Protein AF-A0AAV6D496-F1 (afdb_monomer_lite)

Secondary structure (DSSP, 8-state):
--HHHHHHHHHHHHHHHHHHHHHHHHHHHHHHHHHHHHHHHHHHHHHHHHHHHHHHHHHHHHHHHHHHHHHHHHHHHHHHHHHHHHHHHHHHHHHHHHHHHHHHHHHHTT-GGGHHHHHHHHHHHHHHHHHHHHHH--HHHHHHHHHHHHHHHHHHTTSS---HHHHHHHHHHHHHHHHHHHTS--SPP---S--

Sequence (195 aa):
MTLEEIIKIATAILLSLGGGCAIIFPFSSWLGKVWADRIMANERANFEREITALKASLEKANAESVEKLKTDLEIFRDTQLKAHTDKIEIYRMAIDIIVKFLVNMDRTHQHEGAKKDIYLAFLEGRLRAYGYLSMLAPQNVMSAYDDLTDHIELVANGQKPDDWPTIRKKAIQMINLIRIDIGIDPSPIEYRGEL

Foldseek 3Di:
DDPVVVCVVVVVVCCVVVVVCVVCVVVVVVVVVVVVVVVVVVVVVVVVVVVVVVVVVVVVVVVVVVVVVVVVVVVVVVVVVVLLVLLVVLVVLLVVLVVLLVVLLVVLVVDVVCLPVSVVSLVVSLVVSLVSCVVRPDPQLVVLSCVLSVVSVCCSVVVDPPDPVVSVVSVQSSVLSSCVSSPPDNPGDDDPDDD

Radius of gyration: 48.05 Å; chains: 1; bounding box: 89×31×141 Å

Structure (mmCIF, N/CA/C/O backbone):
data_AF-A0AAV6D496-F1
#
_entry.id   AF-A0AAV6D496-F1
#
loop_
_atom_site.group_PDB
_atom_site.id
_atom_site.type_symbol
_atom_site.label_atom_id
_atom_site.label_alt_id
_atom_site.label_comp_id
_atom_site.label_asym_id
_atom_site.label_entity_id
_atom_site.label_seq_id
_atom_site.pdbx_PDB_ins_code
_atom_site.Cartn_x
_atom_site.Cartn_y
_atom_site.Cartn_z
_atom_site.occupancy
_atom_site.B_iso_or_equiv
_atom_site.auth_seq_id
_atom_site.auth_comp_id
_atom_site.auth_asym_id
_atom_site.auth_atom_id
_atom_site.pdbx_PDB_model_num
ATOM 1 N N . MET A 1 1 ? 56.563 -3.313 -102.903 1.00 53.44 1 MET A N 1
ATOM 2 C CA . MET A 1 1 ? 56.643 -3.831 -101.525 1.00 53.44 1 MET A CA 1
ATOM 3 C C . MET A 1 1 ? 57.048 -5.282 -101.596 1.00 53.44 1 MET A C 1
ATOM 5 O O . MET A 1 1 ? 56.353 -6.061 -102.242 1.00 53.44 1 MET A O 1
ATOM 9 N N . THR A 1 2 ? 58.190 -5.625 -101.012 1.00 79.88 2 THR A N 1
ATOM 10 C CA . THR A 1 2 ? 58.606 -7.025 -100.873 1.00 79.88 2 THR A CA 1
ATOM 11 C C . THR A 1 2 ? 57.900 -7.640 -99.658 1.00 79.88 2 THR A C 1
ATOM 13 O O . THR A 1 2 ? 57.548 -6.939 -98.709 1.00 79.88 2 THR A O 1
ATOM 16 N N . LEU A 1 3 ? 57.659 -8.954 -99.674 1.00 81.62 3 LEU A N 1
ATOM 17 C CA . LEU A 1 3 ? 57.018 -9.675 -98.561 1.00 81.62 3 LEU A CA 1
ATOM 18 C C . LEU A 1 3 ? 57.752 -9.435 -97.221 1.00 81.62 3 LEU A C 1
ATOM 20 O O . LEU A 1 3 ? 57.137 -9.373 -96.160 1.00 81.62 3 LEU A O 1
ATOM 24 N N . GLU A 1 4 ? 59.069 -9.244 -97.288 1.00 82.75 4 GLU A N 1
ATOM 25 C CA . GLU A 1 4 ? 59.937 -8.994 -96.139 1.00 82.75 4 GLU A CA 1
ATOM 26 C C . GLU A 1 4 ? 59.678 -7.631 -95.469 1.00 82.75 4 GLU A C 1
ATOM 28 O O . GLU A 1 4 ? 59.686 -7.530 -94.241 1.00 82.75 4 GLU A O 1
ATOM 33 N N . GLU A 1 5 ? 59.387 -6.587 -96.251 1.00 77.94 5 GLU A N 1
ATOM 34 C CA . GLU A 1 5 ? 59.045 -5.253 -95.733 1.00 77.94 5 GLU A CA 1
ATOM 35 C C . GLU A 1 5 ? 57.707 -5.270 -94.984 1.00 77.94 5 GLU A C 1
ATOM 37 O O . GLU A 1 5 ? 57.584 -4.674 -93.913 1.00 77.94 5 GLU A O 1
ATOM 42 N N . ILE A 1 6 ? 56.723 -6.009 -95.508 1.00 83.69 6 ILE A N 1
ATOM 43 C CA . ILE A 1 6 ? 55.402 -6.167 -94.884 1.00 83.69 6 ILE A CA 1
ATOM 44 C C . ILE A 1 6 ? 55.538 -6.878 -93.534 1.00 83.69 6 ILE A C 1
ATOM 46 O O . ILE A 1 6 ? 54.972 -6.425 -92.539 1.00 83.69 6 ILE A O 1
ATOM 50 N N . ILE A 1 7 ? 56.334 -7.952 -93.475 1.00 84.69 7 ILE A N 1
ATOM 51 C CA . ILE A 1 7 ? 56.583 -8.697 -92.235 1.00 84.69 7 ILE A CA 1
ATOM 52 C C . ILE A 1 7 ? 57.318 -7.822 -91.212 1.00 84.69 7 ILE A C 1
ATOM 54 O O . ILE A 1 7 ? 56.933 -7.820 -90.043 1.00 84.69 7 ILE A O 1
ATOM 58 N N . LYS A 1 8 ? 58.321 -7.030 -91.620 1.00 84.25 8 LYS A N 1
ATOM 59 C CA . LYS A 1 8 ? 59.035 -6.109 -90.715 1.00 84.25 8 LYS A CA 1
ATOM 60 C C . LYS A 1 8 ? 58.116 -5.043 -90.123 1.00 84.25 8 LYS A C 1
ATOM 62 O O . LYS A 1 8 ? 58.148 -4.827 -88.913 1.00 84.25 8 LYS A O 1
ATOM 67 N N . ILE A 1 9 ? 57.275 -4.414 -90.944 1.00 81.88 9 ILE A N 1
ATOM 68 C CA . ILE A 1 9 ? 56.337 -3.380 -90.486 1.00 81.88 9 ILE A CA 1
ATOM 69 C C . ILE A 1 9 ? 55.273 -3.988 -89.563 1.00 81.88 9 ILE A C 1
ATOM 71 O O . ILE A 1 9 ? 55.040 -3.462 -88.477 1.00 81.88 9 ILE A O 1
ATOM 75 N N . ALA A 1 10 ? 54.681 -5.127 -89.933 1.00 82.25 10 ALA A N 1
ATOM 76 C CA . ALA A 1 10 ? 53.700 -5.819 -89.097 1.00 82.25 10 ALA A CA 1
ATOM 77 C C . ALA A 1 10 ? 54.298 -6.262 -87.751 1.00 82.25 10 ALA A C 1
ATOM 79 O O . ALA A 1 10 ? 53.678 -6.077 -86.707 1.00 82.25 10 ALA A O 1
ATOM 80 N N . THR A 1 11 ? 55.529 -6.781 -87.760 1.00 82.12 11 THR A N 1
ATOM 81 C CA . THR A 1 11 ? 56.248 -7.198 -86.548 1.00 82.12 11 THR A CA 1
ATOM 82 C C . THR A 1 11 ? 56.572 -6.004 -85.654 1.00 82.12 11 THR A C 1
ATOM 84 O O . THR A 1 11 ? 56.368 -6.088 -84.448 1.00 82.12 11 THR A O 1
ATOM 87 N N . ALA A 1 12 ? 57.003 -4.873 -86.220 1.00 81.38 12 ALA A N 1
ATOM 88 C CA . ALA A 1 12 ? 57.264 -3.645 -85.469 1.00 81.38 12 ALA A CA 1
ATOM 89 C C . ALA A 1 12 ? 55.986 -3.051 -84.849 1.00 81.38 12 ALA A C 1
ATOM 91 O O . ALA A 1 12 ? 56.007 -2.634 -83.691 1.00 81.38 12 ALA A O 1
ATOM 92 N N . ILE A 1 13 ? 54.863 -3.068 -85.580 1.00 82.25 13 ILE A N 1
ATOM 93 C CA . ILE A 1 13 ? 53.554 -2.640 -85.066 1.00 82.25 13 ILE A CA 1
ATOM 94 C C . ILE A 1 13 ? 53.101 -3.5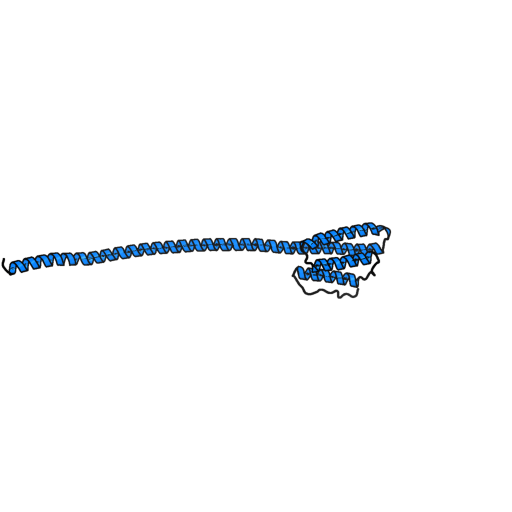68 -83.933 1.00 82.25 13 ILE A C 1
ATOM 96 O O . ILE A 1 13 ? 52.721 -3.081 -82.873 1.00 82.25 13 ILE A O 1
ATOM 100 N N . LEU A 1 14 ? 53.191 -4.890 -84.106 1.00 81.62 14 LEU A N 1
ATOM 101 C CA . LEU A 1 14 ? 52.805 -5.866 -83.080 1.00 81.62 14 LEU A CA 1
ATOM 102 C C . LEU A 1 14 ? 53.708 -5.821 -81.840 1.00 81.62 14 LEU A C 1
ATOM 104 O O . LEU A 1 14 ? 53.201 -5.949 -80.731 1.00 81.62 14 LEU A O 1
ATOM 108 N N . LEU A 1 15 ? 55.017 -5.598 -81.991 1.00 82.31 15 LEU A N 1
ATOM 109 C CA . LEU A 1 15 ? 55.941 -5.408 -80.865 1.00 82.31 15 LEU A CA 1
ATOM 110 C C . LEU A 1 15 ? 55.700 -4.086 -80.138 1.00 82.31 15 LEU A C 1
ATOM 112 O O . LEU A 1 15 ? 55.758 -4.054 -78.913 1.00 82.31 15 LEU A O 1
ATOM 116 N N . SER A 1 16 ? 55.407 -3.007 -80.863 1.00 80.19 16 SER A N 1
ATOM 117 C CA . SER A 1 16 ? 55.089 -1.708 -80.265 1.00 80.19 16 SER A CA 1
ATOM 118 C C . SER A 1 16 ? 53.755 -1.749 -79.512 1.00 80.19 16 SER A C 1
ATOM 120 O O . SER A 1 16 ? 53.677 -1.306 -78.365 1.00 80.19 16 SER A O 1
ATOM 122 N N . LEU A 1 17 ? 52.725 -2.357 -80.110 1.00 80.25 17 LEU A N 1
ATOM 123 C CA . LEU A 1 17 ? 51.399 -2.490 -79.505 1.00 80.25 17 LEU A CA 1
ATOM 124 C C . LEU A 1 17 ? 51.404 -3.516 -78.359 1.00 80.25 17 LEU A C 1
ATOM 126 O O . LEU A 1 17 ? 50.916 -3.237 -77.267 1.00 80.25 17 LEU A O 1
ATOM 130 N N . GLY A 1 18 ? 52.020 -4.680 -78.578 1.00 78.19 18 GLY A N 1
ATOM 131 C CA . GLY A 1 18 ? 52.168 -5.741 -77.582 1.00 78.19 18 GLY A CA 1
ATOM 132 C C . GLY A 1 18 ? 53.070 -5.339 -76.415 1.00 78.19 18 GLY A C 1
ATOM 133 O O . GLY A 1 18 ? 52.747 -5.636 -75.267 1.00 78.19 18 GLY A O 1
ATOM 134 N N . GLY A 1 19 ? 54.146 -4.593 -76.679 1.00 78.88 19 GLY A N 1
ATOM 135 C CA . GLY A 1 19 ? 55.016 -4.016 -75.653 1.00 78.88 19 GLY A CA 1
ATOM 136 C C . GLY A 1 19 ? 54.304 -2.960 -74.804 1.00 78.88 19 GLY A C 1
ATOM 137 O O . GLY A 1 19 ? 54.451 -2.956 -73.584 1.00 78.88 19 GLY A O 1
ATOM 138 N N . GLY A 1 20 ? 53.460 -2.121 -75.416 1.00 78.31 20 GLY A N 1
ATOM 139 C CA . GLY A 1 20 ? 52.597 -1.182 -74.692 1.00 78.31 20 GLY A CA 1
ATOM 140 C C . GLY A 1 20 ? 51.580 -1.890 -73.790 1.00 78.31 20 GLY A C 1
ATOM 141 O O . GLY A 1 20 ? 51.463 -1.563 -72.608 1.00 78.31 20 GLY A O 1
ATOM 142 N N . CYS A 1 21 ? 50.896 -2.919 -74.303 1.00 79.69 21 CYS A N 1
ATOM 143 C CA . CYS A 1 21 ? 49.968 -3.736 -73.514 1.00 79.69 21 CYS A CA 1
ATOM 144 C C . CYS A 1 21 ? 50.661 -4.463 -72.350 1.00 79.69 21 CYS A C 1
ATOM 146 O O . CYS A 1 21 ? 50.094 -4.536 -71.259 1.00 79.69 21 CYS A O 1
ATOM 148 N N . ALA A 1 22 ? 51.893 -4.943 -72.549 1.00 83.00 22 ALA A N 1
ATOM 149 C CA . ALA A 1 22 ? 52.678 -5.614 -71.514 1.00 83.00 22 ALA A CA 1
ATOM 150 C C . ALA A 1 22 ? 53.036 -4.702 -70.328 1.00 83.00 22 ALA A C 1
ATOM 152 O O . ALA A 1 22 ? 53.230 -5.203 -69.225 1.00 83.00 22 ALA A O 1
ATOM 153 N N . ILE A 1 23 ? 53.089 -3.379 -70.525 1.00 82.81 23 ILE A N 1
ATOM 154 C CA . ILE A 1 23 ? 53.327 -2.398 -69.452 1.00 82.81 23 ILE A CA 1
ATOM 155 C C . ILE A 1 23 ? 52.005 -1.945 -68.821 1.00 82.81 23 ILE A C 1
ATOM 157 O O . ILE A 1 23 ? 51.888 -1.863 -67.597 1.00 82.81 23 ILE A O 1
ATOM 161 N N . ILE A 1 24 ? 50.988 -1.672 -69.641 1.00 84.94 24 ILE A N 1
ATOM 162 C CA . ILE A 1 24 ? 49.694 -1.161 -69.168 1.00 84.94 24 ILE A CA 1
ATOM 163 C C . ILE A 1 24 ? 48.971 -2.195 -68.302 1.00 84.94 24 ILE A C 1
ATOM 165 O O . ILE A 1 24 ? 48.383 -1.833 -67.287 1.00 84.94 24 ILE A O 1
ATOM 169 N N . PHE A 1 25 ? 49.027 -3.477 -68.665 1.00 85.12 25 PHE A N 1
ATOM 170 C CA . PHE A 1 25 ? 48.316 -4.534 -67.949 1.00 85.12 25 PHE A CA 1
ATOM 171 C C . PHE A 1 25 ? 48.765 -4.705 -66.480 1.00 85.12 25 PHE A C 1
ATOM 173 O O . PHE A 1 25 ? 47.914 -4.609 -65.590 1.00 85.12 25 PHE A O 1
ATOM 180 N N . PRO A 1 26 ? 50.066 -4.882 -66.161 1.00 87.00 26 PRO A N 1
ATOM 181 C CA . PRO A 1 26 ? 50.514 -4.973 -64.772 1.00 87.00 26 PRO A CA 1
ATOM 182 C C . PRO A 1 26 ? 50.323 -3.656 -64.015 1.00 87.00 26 PRO A C 1
ATOM 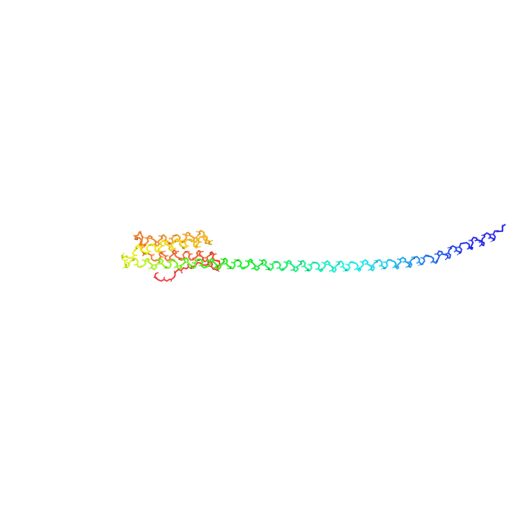184 O O . PRO A 1 26 ? 49.981 -3.682 -62.834 1.00 87.00 26 PRO A O 1
ATOM 187 N N . PHE A 1 27 ? 50.478 -2.506 -64.680 1.00 88.69 27 PHE A N 1
ATOM 188 C CA . PHE A 1 27 ? 50.257 -1.208 -64.045 1.00 88.69 27 PHE A CA 1
ATOM 189 C C . PHE A 1 27 ? 48.780 -0.984 -63.687 1.00 88.69 27 PHE A C 1
ATOM 191 O O . PHE A 1 27 ? 48.472 -0.536 -62.586 1.00 88.69 27 PHE A O 1
ATOM 198 N N . SER A 1 28 ? 47.855 -1.366 -64.571 1.00 87.56 28 SER A N 1
ATOM 199 C CA . SER A 1 28 ? 46.411 -1.324 -64.322 1.00 87.56 28 SER A CA 1
ATOM 200 C C . SER A 1 28 ? 46.006 -2.274 -63.192 1.00 87.56 28 SER A C 1
ATOM 202 O O . SER A 1 28 ? 45.264 -1.875 -62.294 1.00 87.56 28 SER A O 1
ATOM 204 N N . SER A 1 29 ? 46.558 -3.493 -63.170 1.00 87.25 29 SER A N 1
ATOM 205 C CA . SER A 1 29 ? 46.334 -4.446 -62.077 1.00 87.25 29 SER A CA 1
ATOM 206 C C . SER A 1 29 ? 46.868 -3.930 -60.738 1.00 87.25 29 SER A C 1
ATOM 208 O O . SER A 1 29 ? 46.211 -4.108 -59.711 1.00 87.25 29 SER A O 1
ATOM 210 N N . TRP A 1 30 ? 48.037 -3.283 -60.733 1.00 91.94 30 TRP A N 1
ATOM 211 C CA . TRP A 1 30 ? 48.612 -2.680 -59.532 1.00 91.94 30 TRP A CA 1
ATOM 212 C C . TRP A 1 30 ? 47.755 -1.521 -59.020 1.00 91.94 30 TRP A C 1
ATOM 214 O O . TRP A 1 30 ? 47.422 -1.485 -57.836 1.00 91.94 30 TRP A O 1
ATOM 224 N N . LEU A 1 31 ? 47.330 -0.622 -59.913 1.00 90.94 31 LEU A N 1
ATOM 225 C CA . LEU A 1 31 ? 46.461 0.494 -59.553 1.00 90.94 31 LEU A CA 1
ATOM 226 C C . LEU A 1 31 ? 45.138 -0.026 -58.972 1.00 90.94 31 LEU A C 1
ATOM 228 O O . LEU A 1 31 ? 44.731 0.408 -57.898 1.00 90.94 31 LEU A O 1
ATOM 232 N N . GLY A 1 32 ? 44.508 -1.005 -59.629 1.00 91.25 32 GLY A N 1
ATOM 233 C CA . GLY A 1 32 ? 43.269 -1.627 -59.160 1.00 91.25 32 GLY A CA 1
ATOM 234 C C . GLY A 1 32 ? 43.400 -2.217 -57.756 1.00 91.25 32 GLY A C 1
ATOM 235 O O . GLY A 1 32 ? 42.528 -1.993 -56.920 1.00 91.25 32 GLY A O 1
ATOM 236 N N . LYS A 1 33 ? 44.522 -2.885 -57.461 1.00 92.75 33 LYS A N 1
ATOM 237 C CA . LYS A 1 33 ? 44.812 -3.405 -56.120 1.00 92.75 33 LYS A CA 1
ATOM 238 C C . LYS A 1 33 ? 44.924 -2.287 -55.078 1.00 92.75 33 LYS A C 1
ATOM 240 O O . LYS A 1 33 ? 44.286 -2.369 -54.038 1.00 92.75 33 LYS A O 1
ATOM 245 N N . VAL A 1 34 ? 45.669 -1.219 -55.373 1.00 94.69 34 VAL A N 1
ATOM 246 C CA . VAL A 1 34 ? 45.836 -0.078 -54.451 1.00 94.69 34 VAL A CA 1
ATOM 247 C C . VAL A 1 34 ? 44.502 0.620 -54.168 1.00 94.69 34 VAL A C 1
ATOM 249 O O . VAL A 1 34 ? 44.222 0.984 -53.026 1.00 94.69 34 VAL A O 1
ATOM 252 N N . TRP A 1 35 ? 43.660 0.797 -55.189 1.00 92.69 35 TRP A N 1
ATOM 253 C CA . TRP A 1 35 ? 42.329 1.380 -55.015 1.00 92.69 35 TRP A CA 1
ATOM 254 C C . TRP A 1 35 ? 41.396 0.457 -54.228 1.00 92.69 35 TRP A C 1
ATOM 256 O O . TRP A 1 35 ? 40.695 0.943 -53.344 1.00 92.69 35 TRP A O 1
ATOM 266 N N . ALA A 1 36 ? 41.427 -0.854 -54.486 1.00 93.00 36 ALA A N 1
ATOM 267 C CA . ALA A 1 36 ? 40.657 -1.834 -53.725 1.00 93.00 36 ALA A CA 1
ATOM 268 C C . ALA A 1 36 ? 41.062 -1.844 -52.242 1.00 93.00 36 ALA A C 1
ATOM 270 O O . ALA A 1 36 ? 40.199 -1.717 -51.375 1.00 93.00 36 ALA A O 1
ATOM 271 N N . ASP A 1 37 ? 42.365 -1.889 -51.951 1.00 93.12 37 ASP A N 1
ATOM 272 C CA . ASP A 1 37 ? 42.892 -1.857 -50.583 1.00 93.12 37 ASP A CA 1
ATOM 273 C C . ASP A 1 37 ? 42.501 -0.552 -49.868 1.00 93.12 37 ASP A C 1
ATOM 275 O O . ASP A 1 37 ? 42.097 -0.565 -48.703 1.00 93.12 37 ASP A O 1
ATOM 279 N N . ARG A 1 38 ? 42.553 0.587 -50.574 1.00 94.06 38 ARG A N 1
ATOM 280 C CA . ARG A 1 38 ? 42.155 1.891 -50.026 1.00 94.06 38 ARG A CA 1
ATOM 281 C C . ARG A 1 38 ? 40.661 1.968 -49.722 1.00 94.06 38 ARG A C 1
ATOM 283 O O . ARG A 1 38 ? 40.292 2.478 -48.664 1.00 94.06 38 ARG A O 1
ATOM 290 N N . ILE A 1 39 ? 39.811 1.501 -50.636 1.00 94.19 39 ILE A N 1
ATOM 291 C CA . ILE A 1 39 ? 38.354 1.477 -50.440 1.00 94.19 39 ILE A CA 1
ATOM 292 C C . ILE A 1 39 ? 38.019 0.580 -49.249 1.00 94.19 39 ILE A C 1
ATOM 294 O O . ILE A 1 39 ? 37.333 1.019 -48.330 1.00 94.19 39 ILE A O 1
ATOM 298 N N . MET A 1 40 ? 38.595 -0.620 -49.203 1.00 94.38 40 MET A N 1
ATOM 299 C CA . MET A 1 40 ? 38.372 -1.582 -48.128 1.00 94.38 40 MET A CA 1
ATOM 300 C C . MET A 1 40 ? 38.851 -1.063 -46.764 1.00 94.38 40 MET A C 1
ATOM 302 O O . MET A 1 40 ? 38.171 -1.259 -45.757 1.00 94.38 40 MET A O 1
ATOM 306 N N . ALA A 1 41 ? 39.991 -0.368 -46.706 1.00 93.81 41 ALA A N 1
ATOM 307 C CA . ALA A 1 41 ? 40.461 0.273 -45.478 1.00 93.81 41 ALA A CA 1
ATOM 308 C C . ALA A 1 41 ? 39.505 1.383 -45.005 1.00 93.81 41 ALA A C 1
ATOM 310 O O . ALA A 1 41 ? 39.222 1.488 -43.811 1.00 93.81 41 ALA A O 1
ATOM 311 N N . ASN A 1 42 ? 38.979 2.186 -45.933 1.00 95.06 42 ASN A N 1
ATOM 312 C CA . ASN A 1 42 ? 38.029 3.248 -45.617 1.00 95.06 42 ASN A CA 1
ATOM 313 C C . ASN A 1 42 ? 36.678 2.691 -45.135 1.00 95.06 42 ASN A C 1
ATOM 315 O O . ASN A 1 42 ? 36.129 3.183 -44.154 1.00 95.06 42 ASN A O 1
ATOM 319 N N . GLU A 1 43 ? 36.166 1.641 -45.780 1.00 94.12 43 GLU A N 1
ATOM 320 C CA . GLU A 1 43 ? 34.945 0.949 -45.352 1.00 94.12 43 GLU A CA 1
ATOM 321 C C . GLU A 1 43 ? 35.104 0.324 -43.966 1.00 94.12 43 GLU A C 1
ATOM 323 O O . GLU A 1 43 ? 34.250 0.526 -43.107 1.00 94.12 43 GLU A O 1
ATOM 328 N N . ARG A 1 44 ? 36.227 -0.357 -43.699 1.00 94.25 44 ARG A N 1
ATOM 329 C CA . ARG A 1 44 ? 36.530 -0.896 -42.362 1.00 94.25 44 ARG A CA 1
ATOM 330 C C . ARG A 1 44 ? 36.554 0.197 -41.298 1.00 94.25 44 ARG A C 1
ATOM 332 O O . ARG A 1 44 ? 35.914 0.037 -40.264 1.00 94.25 44 ARG A O 1
ATOM 339 N N . ALA A 1 45 ? 37.226 1.316 -41.567 1.00 94.62 45 ALA A N 1
ATOM 340 C CA . ALA A 1 45 ? 37.264 2.446 -40.641 1.00 94.62 45 ALA A CA 1
ATOM 341 C C . ALA A 1 45 ? 35.868 3.046 -40.392 1.00 94.62 45 ALA A C 1
ATOM 343 O O . ALA A 1 45 ? 35.565 3.463 -39.275 1.00 94.62 45 ALA A O 1
ATOM 344 N N . ASN A 1 46 ? 35.003 3.081 -41.409 1.00 95.38 46 ASN A N 1
ATOM 345 C CA . ASN A 1 46 ? 33.621 3.529 -41.250 1.00 95.38 46 ASN A CA 1
ATOM 346 C C . ASN A 1 46 ? 32.799 2.543 -40.412 1.00 95.38 46 ASN A C 1
ATOM 348 O O . ASN A 1 46 ? 32.162 2.970 -39.452 1.00 95.38 46 ASN A O 1
ATOM 352 N N . PHE A 1 47 ? 32.885 1.239 -40.686 1.00 95.12 47 PHE A N 1
ATOM 353 C CA . PHE A 1 47 ? 32.200 0.223 -39.884 1.00 95.12 47 PHE A CA 1
ATOM 354 C C . PHE A 1 47 ? 32.665 0.218 -38.425 1.00 95.12 47 PHE A C 1
ATOM 356 O O . PHE A 1 47 ? 31.843 0.108 -37.521 1.00 95.12 47 PHE A O 1
ATOM 363 N N . GLU A 1 48 ? 33.961 0.388 -38.158 1.00 95.62 48 GLU A N 1
ATOM 364 C CA . GLU A 1 48 ? 34.476 0.497 -36.787 1.00 95.62 48 GLU A CA 1
ATOM 365 C C . GLU A 1 48 ? 33.905 1.717 -36.051 1.00 95.62 48 GLU A C 1
ATOM 367 O O . GLU A 1 48 ? 33.523 1.615 -34.879 1.00 95.62 48 GLU A O 1
ATOM 372 N N . ARG A 1 49 ? 33.786 2.862 -36.736 1.00 95.44 49 ARG A N 1
ATOM 373 C CA . ARG A 1 49 ? 33.145 4.062 -36.175 1.00 95.44 49 ARG A CA 1
ATOM 374 C C . ARG A 1 49 ? 31.668 3.833 -35.899 1.00 95.44 49 ARG A C 1
ATOM 376 O O . ARG A 1 49 ? 31.209 4.185 -34.817 1.00 95.44 49 ARG A O 1
ATOM 383 N N . GLU A 1 50 ? 30.941 3.235 -36.836 1.00 96.00 50 GLU A N 1
ATOM 384 C CA . GLU A 1 50 ? 29.518 2.929 -36.676 1.00 96.00 50 GLU A CA 1
ATOM 385 C C . GLU A 1 50 ? 29.280 1.953 -35.525 1.00 96.00 50 GLU A C 1
ATOM 387 O O . GLU A 1 50 ? 28.424 2.207 -34.683 1.00 96.00 50 GLU A O 1
ATOM 392 N N . ILE A 1 51 ? 30.081 0.889 -35.414 1.00 96.56 51 ILE A N 1
ATOM 393 C CA . ILE A 1 51 ? 30.008 -0.059 -34.295 1.00 96.56 51 ILE A CA 1
ATOM 394 C C . ILE A 1 51 ? 30.277 0.654 -32.971 1.00 96.56 51 ILE A C 1
ATOM 396 O O . ILE A 1 51 ? 29.571 0.417 -31.993 1.00 96.56 51 ILE A O 1
ATOM 400 N N . THR A 1 52 ? 31.282 1.527 -32.921 1.00 96.44 52 THR A N 1
ATOM 401 C CA . THR A 1 52 ? 31.619 2.274 -31.701 1.00 96.44 52 THR A CA 1
ATOM 402 C C . THR A 1 52 ? 30.499 3.239 -31.318 1.00 96.44 52 THR A C 1
ATOM 404 O O . THR A 1 52 ? 30.104 3.288 -30.155 1.00 96.44 52 THR A O 1
ATOM 407 N N . ALA A 1 53 ? 29.935 3.957 -32.292 1.00 96.56 53 ALA A N 1
ATOM 408 C CA . ALA A 1 53 ? 28.806 4.855 -32.080 1.00 96.56 53 ALA A CA 1
ATOM 409 C C . ALA A 1 53 ? 27.553 4.093 -31.626 1.00 96.56 53 ALA A C 1
ATOM 411 O O . ALA A 1 53 ? 26.886 4.514 -30.680 1.00 96.56 53 ALA A O 1
ATOM 412 N N . LEU A 1 54 ? 27.264 2.945 -32.245 1.00 96.62 54 LEU A N 1
ATOM 413 C CA . LEU A 1 54 ? 26.128 2.106 -31.886 1.00 96.62 54 LEU A CA 1
ATOM 414 C C . LEU A 1 54 ? 26.292 1.540 -30.474 1.00 96.62 54 LEU A C 1
ATOM 416 O O . LEU A 1 54 ? 25.364 1.645 -29.677 1.00 96.62 54 LEU A O 1
ATOM 420 N N . LYS A 1 55 ? 27.478 1.025 -30.126 1.00 96.81 55 LYS A N 1
ATOM 421 C CA . LYS A 1 55 ? 27.792 0.563 -28.766 1.00 96.81 55 LYS A CA 1
ATOM 422 C C . LYS A 1 55 ? 27.621 1.676 -27.739 1.00 96.81 55 LYS A C 1
ATOM 424 O O . LYS A 1 55 ? 26.911 1.471 -26.766 1.00 96.81 55 LYS A O 1
ATOM 429 N N . ALA A 1 56 ? 28.179 2.859 -27.991 1.00 96.94 56 ALA A N 1
ATOM 430 C CA . ALA A 1 56 ? 28.027 4.003 -27.094 1.00 96.94 56 ALA A CA 1
ATOM 431 C C . ALA A 1 56 ? 26.555 4.424 -26.940 1.00 96.94 56 ALA A C 1
ATOM 433 O O . ALA A 1 56 ? 26.104 4.724 -25.835 1.00 96.94 56 ALA A O 1
ATOM 434 N N . SER A 1 57 ? 25.780 4.410 -28.030 1.00 96.75 57 SER A N 1
ATOM 435 C CA . SER A 1 57 ? 24.346 4.719 -27.986 1.00 96.75 57 SER A CA 1
ATOM 436 C C . SER A 1 57 ? 23.552 3.677 -27.195 1.00 96.75 57 SER A C 1
ATOM 438 O O . SER A 1 57 ? 22.678 4.042 -26.410 1.00 96.75 57 SER A O 1
ATOM 440 N N . LEU A 1 58 ? 23.896 2.394 -27.349 1.00 97.19 58 LEU A N 1
ATOM 441 C CA . LEU A 1 58 ? 23.268 1.283 -26.647 1.00 97.19 58 LEU A CA 1
ATOM 442 C C . LEU A 1 58 ? 23.606 1.325 -25.156 1.00 97.19 58 LEU A C 1
ATOM 444 O O . LEU A 1 58 ? 22.714 1.188 -24.329 1.00 97.19 58 LEU A O 1
ATOM 448 N N . GLU A 1 59 ? 24.873 1.552 -24.807 1.00 96.88 59 GLU A N 1
ATOM 449 C CA . GLU A 1 59 ? 25.324 1.698 -23.421 1.00 96.88 59 GLU A CA 1
ATOM 450 C C . GLU A 1 59 ? 24.638 2.878 -22.737 1.00 96.88 59 GLU A C 1
ATOM 452 O O . GLU A 1 59 ? 24.155 2.733 -21.615 1.00 96.88 59 GLU A O 1
ATOM 457 N N . LYS A 1 60 ? 24.516 4.015 -23.432 1.00 97.00 60 LYS A N 1
ATOM 458 C CA . LYS A 1 60 ? 23.782 5.179 -22.936 1.00 97.00 60 LYS A CA 1
ATOM 459 C C . LYS A 1 60 ? 22.301 4.864 -22.713 1.00 97.00 60 LYS A C 1
ATOM 461 O O . LYS A 1 60 ? 21.795 5.102 -21.622 1.00 97.00 60 LYS A O 1
ATOM 466 N N . ALA A 1 61 ? 21.618 4.296 -23.707 1.00 96.25 61 ALA A N 1
ATOM 467 C CA . ALA A 1 61 ? 20.204 3.937 -23.588 1.00 96.25 61 ALA A CA 1
ATOM 468 C C . ALA A 1 61 ? 19.968 2.899 -22.478 1.00 96.25 61 ALA A C 1
ATOM 470 O O . ALA A 1 61 ? 18.993 2.987 -21.732 1.00 96.25 61 ALA A O 1
ATOM 471 N N . ASN A 1 62 ? 20.883 1.940 -22.330 1.00 96.50 62 ASN A N 1
ATOM 472 C CA . ASN A 1 62 ? 20.839 0.951 -21.264 1.00 96.50 62 ASN A CA 1
ATOM 473 C C . ASN A 1 62 ? 21.014 1.612 -19.888 1.00 96.50 62 ASN A C 1
ATOM 475 O O . ASN A 1 62 ? 20.199 1.372 -19.001 1.00 96.50 62 ASN A O 1
ATOM 479 N N . ALA A 1 63 ? 22.015 2.483 -19.723 1.00 97.00 63 ALA A N 1
ATOM 480 C CA . ALA A 1 63 ? 22.240 3.234 -18.488 1.00 97.00 63 ALA A CA 1
ATOM 481 C C . ALA A 1 63 ? 21.017 4.080 -18.100 1.00 97.00 63 ALA A C 1
ATOM 483 O O . ALA A 1 63 ? 20.556 3.989 -16.964 1.00 97.00 63 ALA A O 1
ATOM 484 N N . GLU A 1 64 ? 20.433 4.810 -19.054 1.00 97.19 64 GLU A N 1
ATOM 485 C CA . GLU A 1 64 ? 19.205 5.587 -18.844 1.00 97.19 64 GLU A CA 1
ATOM 486 C C . GLU A 1 64 ? 18.020 4.693 -18.448 1.00 97.19 64 GLU A C 1
ATOM 488 O O . GLU A 1 64 ? 17.233 5.050 -17.572 1.00 97.19 64 GLU A O 1
ATOM 493 N N . SER A 1 65 ? 17.879 3.515 -19.068 1.00 96.00 65 SER A N 1
ATOM 494 C CA . SER A 1 65 ? 16.806 2.572 -18.726 1.00 96.00 65 SER A CA 1
ATOM 495 C C . SER A 1 65 ? 16.958 2.013 -17.310 1.00 96.00 65 SER A C 1
ATOM 497 O O . SER A 1 65 ? 15.979 1.929 -16.571 1.00 96.00 65 SER A O 1
ATOM 499 N N . VAL A 1 66 ? 18.188 1.682 -16.907 1.00 97.25 66 VAL A N 1
ATOM 500 C CA . VAL A 1 66 ? 18.496 1.158 -15.575 1.00 97.25 66 VAL A CA 1
ATOM 501 C C . VAL A 1 66 ? 18.269 2.227 -14.516 1.00 97.25 66 VAL A C 1
ATOM 503 O O . VAL A 1 66 ? 17.733 1.922 -13.454 1.00 97.25 66 VAL A O 1
ATOM 506 N N . GLU A 1 67 ? 18.660 3.470 -14.788 1.00 97.06 67 GLU A N 1
ATOM 507 C CA . GLU A 1 67 ? 18.420 4.593 -13.885 1.00 97.06 67 GLU A CA 1
ATOM 508 C C . GLU A 1 67 ? 16.921 4.831 -13.683 1.00 97.06 67 GLU A C 1
ATOM 510 O O . GLU A 1 67 ? 16.463 4.851 -12.543 1.00 97.06 67 GLU A O 1
ATOM 515 N N . LYS A 1 68 ? 16.138 4.882 -14.768 1.00 96.69 68 LYS A N 1
ATOM 516 C CA . LYS A 1 68 ? 14.675 5.013 -14.685 1.00 96.69 68 LYS A CA 1
ATOM 517 C C . LYS A 1 68 ? 14.038 3.892 -13.874 1.00 96.69 68 LYS A C 1
ATOM 519 O O . LYS A 1 68 ? 13.275 4.165 -12.956 1.00 96.69 68 LYS A O 1
ATOM 524 N N . LEU A 1 69 ? 14.398 2.639 -14.159 1.00 96.88 69 LEU A N 1
ATOM 525 C CA . LEU A 1 69 ? 13.872 1.487 -13.425 1.00 96.88 69 LEU A CA 1
ATOM 526 C C . LEU A 1 69 ? 14.221 1.538 -11.934 1.00 96.88 69 LEU A C 1
ATOM 528 O O . LEU A 1 69 ? 13.402 1.143 -11.107 1.00 96.88 69 LEU A O 1
ATOM 532 N N . LYS A 1 70 ? 15.416 2.021 -11.575 1.00 96.69 70 LYS A N 1
ATOM 533 C CA . LYS A 1 70 ? 15.794 2.220 -10.170 1.00 96.69 70 LYS A CA 1
ATOM 534 C C . LYS A 1 70 ? 14.928 3.283 -9.507 1.00 96.69 70 LYS A C 1
ATOM 536 O O . LYS A 1 70 ? 14.392 3.015 -8.439 1.00 96.69 70 LYS A O 1
ATOM 541 N N . THR A 1 71 ? 14.759 4.439 -10.143 1.00 97.12 71 THR A N 1
ATOM 542 C CA . THR A 1 71 ? 13.913 5.516 -9.615 1.00 97.12 71 THR A CA 1
ATOM 543 C C . THR A 1 71 ? 12.461 5.066 -9.460 1.00 97.12 71 THR A C 1
ATOM 545 O O . THR A 1 71 ? 11.861 5.292 -8.413 1.00 97.12 71 THR A O 1
ATOM 548 N N . ASP A 1 72 ? 11.909 4.363 -10.449 1.00 95.00 72 ASP A N 1
ATOM 549 C CA . ASP A 1 72 ? 10.545 3.832 -10.384 1.00 95.00 72 ASP A CA 1
ATOM 550 C C . ASP A 1 72 ? 10.391 2.807 -9.250 1.00 95.00 72 ASP A C 1
ATOM 552 O O . ASP A 1 72 ? 9.397 2.824 -8.519 1.00 95.00 72 ASP A O 1
ATOM 556 N N . LEU A 1 73 ? 11.390 1.937 -9.058 1.00 96.19 73 LEU A N 1
ATOM 557 C CA . LEU A 1 73 ? 11.413 0.967 -7.963 1.00 96.19 73 LEU A CA 1
ATOM 558 C C . LEU A 1 73 ? 11.494 1.661 -6.600 1.00 96.19 73 LEU A C 1
ATOM 560 O O . LEU A 1 73 ? 10.790 1.255 -5.678 1.00 96.19 73 LEU A O 1
ATOM 564 N N . GLU A 1 74 ? 12.319 2.699 -6.464 1.00 95.44 74 GLU A N 1
ATOM 565 C CA . GLU A 1 74 ? 12.427 3.499 -5.240 1.00 95.44 74 GLU A CA 1
ATOM 566 C C . GLU A 1 74 ? 11.099 4.179 -4.900 1.00 95.44 74 GLU A C 1
ATOM 568 O O . GLU A 1 74 ? 10.608 4.025 -3.782 1.00 95.44 74 GLU A O 1
ATOM 573 N N . ILE A 1 75 ? 10.464 4.835 -5.876 1.00 95.69 75 ILE A N 1
ATOM 574 C CA . ILE A 1 75 ? 9.145 5.457 -5.701 1.00 95.69 75 ILE A CA 1
ATOM 575 C C . ILE A 1 75 ? 8.119 4.407 -5.272 1.00 95.69 75 ILE A C 1
ATOM 577 O O . ILE A 1 75 ? 7.413 4.600 -4.281 1.00 95.69 75 ILE A O 1
ATOM 581 N N . PHE A 1 76 ? 8.051 3.277 -5.982 1.00 93.44 76 PHE A N 1
ATOM 582 C CA . PHE A 1 76 ? 7.109 2.207 -5.668 1.00 93.44 76 PHE A CA 1
ATOM 583 C C . PHE A 1 76 ? 7.332 1.651 -4.259 1.00 93.44 76 PHE A C 1
ATOM 585 O O . PHE A 1 76 ? 6.381 1.521 -3.487 1.00 93.44 76 PHE A O 1
ATOM 592 N N . ARG A 1 77 ? 8.586 1.359 -3.901 1.00 93.62 77 ARG A N 1
ATOM 593 C CA . ARG A 1 77 ? 8.964 0.877 -2.570 1.00 93.62 77 ARG A CA 1
ATOM 594 C C . ARG A 1 77 ? 8.519 1.859 -1.491 1.00 93.62 77 ARG A C 1
ATOM 596 O O . ARG A 1 77 ? 7.894 1.438 -0.520 1.00 93.62 77 ARG A O 1
ATOM 603 N N . ASP A 1 78 ? 8.814 3.142 -1.660 1.00 93.44 78 ASP A N 1
ATOM 604 C CA . ASP A 1 78 ? 8.482 4.170 -0.676 1.00 93.44 78 ASP A CA 1
ATOM 605 C C . ASP A 1 78 ? 6.971 4.349 -0.529 1.00 93.44 78 ASP A C 1
ATOM 607 O O . ASP A 1 78 ? 6.472 4.471 0.590 1.00 93.44 78 ASP A O 1
ATOM 611 N N . THR A 1 79 ? 6.218 4.322 -1.631 1.00 92.25 79 THR A N 1
ATOM 612 C CA . THR A 1 79 ? 4.752 4.374 -1.588 1.00 92.25 79 THR A CA 1
ATOM 613 C C . THR A 1 79 ? 4.167 3.162 -0.862 1.00 92.25 79 THR A C 1
ATOM 615 O O . THR A 1 79 ? 3.305 3.334 -0.001 1.00 92.25 79 THR A O 1
ATOM 618 N N . GLN A 1 80 ? 4.646 1.949 -1.154 1.00 89.69 80 GLN A N 1
ATOM 619 C CA . GLN A 1 80 ? 4.144 0.727 -0.513 1.00 89.69 80 GLN A CA 1
ATOM 620 C C . GLN A 1 80 ? 4.487 0.669 0.979 1.00 89.69 80 GLN A C 1
ATOM 622 O O . GLN A 1 80 ? 3.631 0.333 1.797 1.00 89.69 80 GLN A O 1
ATOM 627 N N . LEU A 1 81 ? 5.714 1.041 1.361 1.00 89.69 81 LEU A N 1
ATOM 628 C CA . LEU A 1 81 ? 6.116 1.089 2.769 1.00 89.69 81 LEU A CA 1
ATOM 629 C C . LEU A 1 81 ? 5.316 2.134 3.551 1.00 89.69 81 LEU A C 1
ATOM 631 O O . LEU A 1 81 ? 4.899 1.854 4.677 1.00 89.69 81 LEU A O 1
ATOM 635 N N . LYS A 1 82 ? 5.058 3.306 2.955 1.00 91.25 82 LYS A N 1
ATOM 636 C CA . LYS A 1 82 ? 4.192 4.326 3.560 1.00 91.25 82 LYS A CA 1
ATOM 637 C C . LYS A 1 82 ? 2.775 3.802 3.747 1.00 91.25 82 LYS A C 1
ATOM 639 O O . LYS A 1 82 ? 2.284 3.844 4.864 1.00 91.25 82 LYS A O 1
ATOM 644 N N . ALA A 1 83 ? 2.177 3.198 2.721 1.00 89.00 83 ALA A N 1
ATOM 645 C CA . ALA A 1 83 ? 0.832 2.632 2.823 1.00 89.00 83 ALA A CA 1
ATOM 646 C C . ALA A 1 83 ? 0.721 1.553 3.919 1.00 89.00 83 ALA A C 1
ATOM 648 O O . ALA A 1 83 ? -0.237 1.553 4.692 1.00 89.00 83 ALA A O 1
ATOM 649 N N . HIS A 1 84 ? 1.714 0.663 4.036 1.00 91.44 84 HIS A N 1
ATOM 650 C CA . HIS A 1 84 ? 1.780 -0.312 5.132 1.00 91.44 84 HIS A CA 1
ATOM 651 C C . HIS A 1 84 ? 1.912 0.357 6.505 1.00 91.44 84 HIS A C 1
ATOM 653 O O . HIS A 1 84 ? 1.253 -0.058 7.458 1.00 91.44 84 HIS A O 1
ATOM 659 N N . THR A 1 85 ? 2.750 1.388 6.609 1.00 92.94 85 THR A N 1
ATOM 660 C CA . THR A 1 85 ? 2.962 2.135 7.857 1.00 92.94 85 THR A CA 1
ATOM 661 C C . THR A 1 85 ? 1.688 2.863 8.284 1.00 92.94 85 THR A C 1
ATOM 663 O O . THR A 1 85 ? 1.264 2.731 9.430 1.00 92.94 85 THR A O 1
ATOM 666 N N . ASP A 1 86 ? 1.030 3.551 7.353 1.00 93.81 86 ASP A N 1
ATOM 667 C CA . ASP A 1 86 ? -0.224 4.268 7.589 1.00 93.81 86 ASP A CA 1
ATOM 668 C C . ASP A 1 86 ? -1.337 3.304 8.017 1.00 93.81 86 ASP A C 1
ATOM 670 O O . ASP A 1 86 ? -2.087 3.586 8.951 1.00 93.81 86 ASP A O 1
ATOM 674 N N . LYS A 1 87 ? -1.406 2.120 7.393 1.00 93.94 87 LYS A N 1
ATOM 675 C CA . LYS A 1 87 ? -2.349 1.060 7.770 1.00 93.94 87 LYS A CA 1
ATOM 676 C C . LYS A 1 87 ? -2.134 0.595 9.215 1.00 93.94 87 LYS A C 1
ATOM 678 O O . LYS A 1 87 ? -3.101 0.493 9.969 1.00 93.94 87 LYS A O 1
ATOM 683 N N . ILE A 1 88 ? -0.886 0.357 9.626 1.00 94.81 88 ILE A N 1
ATOM 684 C CA . ILE A 1 88 ? -0.558 -0.010 11.015 1.00 94.81 88 ILE A CA 1
ATOM 685 C C . ILE A 1 88 ? -0.972 1.103 11.986 1.00 94.81 88 ILE A C 1
ATOM 687 O O . ILE A 1 88 ? -1.570 0.814 13.024 1.00 94.81 88 ILE A O 1
ATOM 691 N N . GLU A 1 89 ? -0.699 2.365 11.650 1.00 96.31 89 GLU A N 1
ATOM 6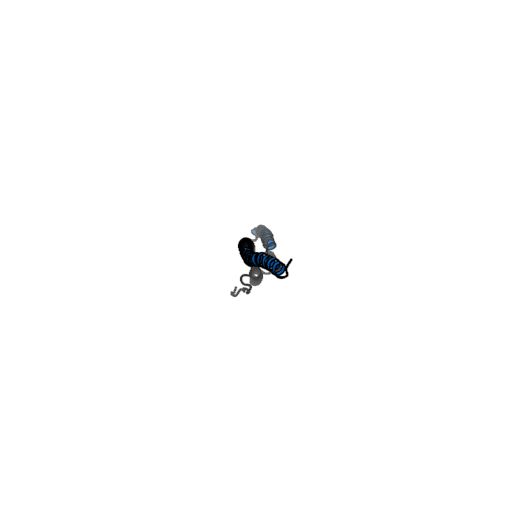92 C CA . GLU A 1 89 ? -1.041 3.499 12.512 1.00 96.31 89 GLU A CA 1
ATOM 693 C C . GLU A 1 89 ? -2.562 3.671 12.651 1.00 96.31 89 GLU A C 1
ATOM 695 O O . GLU A 1 89 ? -3.062 3.852 13.761 1.00 96.31 89 GLU A O 1
ATOM 700 N N . ILE A 1 90 ? -3.324 3.516 11.564 1.00 96.12 90 ILE A N 1
ATOM 701 C CA . ILE A 1 90 ? -4.795 3.509 11.593 1.00 96.12 90 ILE A CA 1
ATOM 702 C C . ILE A 1 90 ? -5.332 2.409 12.510 1.00 96.12 90 ILE A C 1
ATOM 704 O O . ILE A 1 90 ? -6.207 2.670 13.343 1.00 96.12 90 ILE A O 1
ATOM 708 N N . TYR A 1 91 ? -4.795 1.193 12.404 1.00 96.69 91 TYR A N 1
ATOM 709 C CA . TYR A 1 91 ? -5.220 0.093 13.264 1.00 96.69 91 TYR A CA 1
ATOM 710 C C . TYR A 1 91 ? -4.884 0.328 14.727 1.00 96.69 91 TYR A C 1
ATOM 712 O O . TYR A 1 91 ? -5.722 0.079 15.594 1.00 96.69 91 TYR A O 1
ATOM 720 N N . ARG A 1 92 ? -3.703 0.872 15.015 1.00 96.62 92 ARG A N 1
ATOM 721 C CA . ARG A 1 92 ? -3.323 1.264 16.371 1.00 96.62 92 ARG A CA 1
ATOM 722 C C . ARG A 1 92 ? -4.268 2.328 16.935 1.00 96.62 92 ARG A C 1
ATOM 724 O O . ARG A 1 92 ? -4.759 2.156 18.046 1.00 96.62 92 ARG A O 1
ATOM 731 N N . MET A 1 93 ? -4.595 3.367 16.164 1.00 97.00 93 MET A N 1
ATOM 732 C CA . MET A 1 93 ? -5.555 4.396 16.585 1.00 97.00 93 MET A CA 1
ATOM 733 C C . MET A 1 93 ? -6.942 3.813 16.887 1.00 97.00 93 MET A C 1
ATOM 735 O O . MET A 1 93 ? -7.571 4.203 17.872 1.00 97.00 93 MET A O 1
ATOM 739 N N . ALA A 1 94 ? -7.426 2.873 16.070 1.00 96.25 94 ALA A N 1
ATOM 740 C CA . ALA A 1 94 ? -8.702 2.201 16.311 1.00 96.25 94 ALA A CA 1
ATOM 741 C C . ALA A 1 94 ? -8.668 1.341 17.588 1.00 96.25 94 ALA A C 1
ATOM 743 O O . ALA A 1 94 ? -9.604 1.390 18.386 1.00 96.25 94 ALA A O 1
ATOM 744 N N . ILE A 1 95 ? -7.574 0.608 17.821 1.00 95.81 95 ILE A N 1
ATOM 745 C CA . ILE A 1 95 ? -7.368 -0.180 19.045 1.00 95.81 95 ILE A CA 1
ATOM 746 C C . ILE A 1 95 ? -7.337 0.730 20.280 1.00 95.81 95 ILE A C 1
ATOM 748 O O . ILE A 1 95 ? -8.030 0.446 21.256 1.00 95.81 95 ILE A O 1
ATOM 752 N N . ASP A 1 96 ? -6.621 1.855 20.230 1.00 96.94 96 ASP A N 1
ATOM 753 C CA . ASP A 1 96 ? -6.559 2.822 21.335 1.00 96.94 96 ASP A CA 1
ATOM 754 C C . ASP A 1 96 ? -7.945 3.393 21.685 1.00 96.94 96 ASP A C 1
ATOM 756 O O . ASP A 1 96 ? -8.246 3.675 22.849 1.00 96.94 96 ASP A O 1
ATOM 760 N N . ILE A 1 97 ? -8.816 3.556 20.687 1.00 95.94 97 ILE A N 1
ATOM 761 C CA . ILE A 1 97 ? -10.211 3.962 20.886 1.00 95.94 97 ILE A CA 1
ATOM 762 C C . ILE A 1 97 ? -11.024 2.837 21.544 1.00 95.94 97 ILE A C 1
ATOM 764 O O . ILE A 1 97 ? -11.746 3.100 22.505 1.00 95.94 97 ILE A O 1
ATOM 768 N N . ILE A 1 98 ? -10.874 1.588 21.093 1.00 94.12 98 ILE A N 1
ATOM 769 C CA . ILE A 1 98 ? -11.550 0.425 21.693 1.00 94.12 98 ILE A CA 1
ATOM 770 C C . ILE A 1 98 ? -11.159 0.262 23.164 1.00 94.12 98 ILE A C 1
ATOM 772 O O . ILE A 1 98 ? -12.025 0.038 24.007 1.00 94.12 98 ILE A O 1
ATOM 776 N N . VAL A 1 99 ? -9.880 0.440 23.504 1.00 93.75 99 VAL A N 1
ATOM 777 C CA . VAL A 1 99 ? -9.413 0.410 24.900 1.00 93.75 99 VAL A CA 1
ATOM 778 C C . VAL A 1 99 ? -10.165 1.438 25.747 1.00 93.75 99 VAL A C 1
ATOM 780 O O . VAL A 1 99 ? -10.610 1.121 26.850 1.00 93.75 99 VAL A O 1
ATOM 783 N N . LYS A 1 100 ? -10.378 2.655 25.228 1.00 93.12 100 LYS A N 1
ATOM 784 C CA . LYS A 1 100 ? -11.169 3.681 25.928 1.00 93.12 100 LYS A CA 1
ATOM 785 C C . LYS A 1 100 ? -12.625 3.263 26.105 1.00 93.12 100 LYS A C 1
ATOM 787 O O . LYS A 1 100 ? -13.191 3.568 27.150 1.00 93.12 100 LYS A O 1
ATOM 792 N N . PHE A 1 101 ? -13.225 2.568 25.136 1.00 90.88 101 PHE A N 1
ATOM 793 C CA . PHE A 1 101 ? -14.585 2.040 25.286 1.00 90.88 101 PHE A CA 1
ATOM 794 C C . PHE A 1 101 ? -14.680 1.043 26.429 1.00 90.88 101 PHE A C 1
ATOM 796 O O . PHE A 1 101 ? -15.553 1.190 27.276 1.00 90.88 101 PHE A O 1
ATOM 803 N N . LEU A 1 102 ? -13.755 0.085 26.488 1.00 88.81 102 LEU A N 1
ATOM 804 C CA . LEU A 1 102 ? -13.725 -0.937 27.534 1.00 88.81 102 LEU A CA 1
ATOM 805 C C . LEU A 1 102 ? -13.546 -0.316 28.927 1.00 88.81 102 LEU A C 1
ATOM 807 O O . LEU A 1 102 ? -14.313 -0.605 29.837 1.00 88.81 102 LEU A O 1
ATOM 811 N N . VAL A 1 103 ? -12.608 0.626 29.073 1.00 87.56 103 VAL A N 1
ATOM 812 C CA . VAL A 1 103 ? -12.400 1.352 30.341 1.00 87.56 103 VAL A CA 1
ATOM 813 C C . VAL A 1 103 ? -13.645 2.141 30.754 1.00 87.56 103 VAL A C 1
ATOM 815 O O . VAL A 1 103 ? -13.984 2.224 31.934 1.00 87.56 103 VAL A O 1
ATOM 818 N N . ASN A 1 104 ? -14.316 2.767 29.792 1.00 85.31 104 ASN A N 1
ATOM 819 C CA . ASN A 1 104 ? -15.510 3.555 30.057 1.00 85.31 104 ASN A CA 1
ATOM 820 C C . ASN A 1 104 ? -16.722 2.683 30.411 1.00 85.31 104 ASN A C 1
ATOM 822 O O . ASN A 1 104 ? -17.497 3.080 31.280 1.00 85.31 104 ASN A O 1
ATOM 826 N N . MET A 1 105 ? -16.848 1.506 29.792 1.00 81.31 105 MET A N 1
ATOM 827 C CA . MET A 1 105 ? -17.858 0.498 30.119 1.00 81.31 105 MET A CA 1
ATOM 828 C C . MET A 1 105 ? -17.739 0.076 31.592 1.00 81.31 105 MET A C 1
ATOM 830 O O . MET A 1 105 ? -18.708 0.198 32.344 1.00 81.31 105 MET A O 1
ATOM 834 N N . ASP A 1 106 ? -16.531 -0.262 32.054 1.00 78.06 106 ASP A N 1
ATOM 835 C CA . ASP A 1 106 ? -16.278 -0.602 33.464 1.00 78.06 106 ASP A CA 1
ATOM 83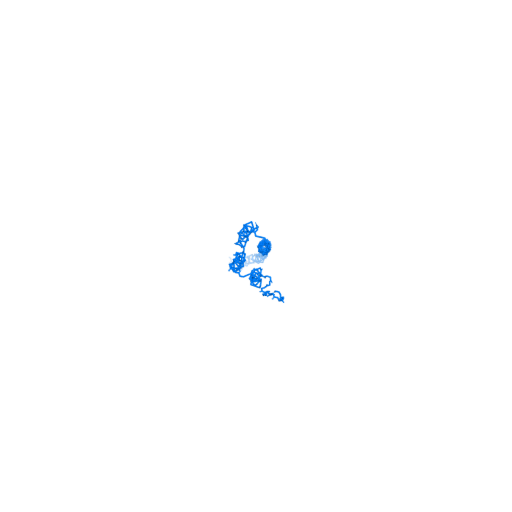6 C C . ASP A 1 106 ? -16.655 0.541 34.424 1.00 78.06 106 ASP A C 1
ATOM 838 O O . ASP A 1 106 ? -17.208 0.321 35.504 1.00 78.06 106 ASP A O 1
ATOM 842 N N . ARG A 1 107 ? -16.406 1.796 34.026 1.00 74.44 107 ARG A N 1
ATOM 843 C CA . ARG A 1 107 ? -16.746 2.981 34.834 1.00 74.44 107 ARG A CA 1
ATOM 844 C C . ARG A 1 107 ? -18.249 3.228 34.926 1.00 74.44 107 ARG A C 1
ATOM 846 O O . ARG A 1 107 ? -18.722 3.659 35.980 1.00 74.44 107 ARG A O 1
ATOM 853 N N . THR A 1 108 ? -19.013 2.955 33.866 1.00 70.19 108 THR A N 1
ATOM 854 C CA . THR A 1 108 ? -20.480 3.099 33.891 1.00 70.19 108 THR A CA 1
ATOM 855 C C . THR A 1 108 ? -21.165 2.151 34.871 1.00 70.19 108 THR A C 1
ATOM 857 O O . THR A 1 108 ? -22.232 2.495 35.382 1.00 70.19 108 THR A O 1
ATOM 860 N N . HIS A 1 109 ? -20.539 1.017 35.199 1.00 64.88 109 HIS A N 1
ATOM 861 C CA . HIS A 1 109 ? -21.026 0.105 36.237 1.00 64.88 109 HIS A CA 1
ATOM 862 C C . HIS A 1 109 ? -20.819 0.644 37.665 1.00 64.88 109 HIS A C 1
ATOM 864 O O . HIS A 1 109 ? -21.508 0.203 38.582 1.00 64.88 109 HIS A O 1
ATOM 870 N N . GLN A 1 110 ? -19.918 1.615 37.868 1.00 62.19 110 GLN A N 1
ATOM 871 C CA . GLN A 1 110 ? -19.548 2.130 39.195 1.00 62.19 110 GLN A CA 1
ATOM 872 C C . GLN A 1 110 ? -20.182 3.490 39.545 1.00 62.19 110 GLN A C 1
ATOM 874 O O . GLN A 1 110 ? -20.342 3.800 40.726 1.00 62.19 110 GLN A O 1
ATOM 879 N N . HIS A 1 111 ? -20.570 4.307 38.554 1.00 61.62 111 HIS A N 1
ATOM 880 C CA . HIS A 1 111 ? -21.087 5.664 38.785 1.00 61.62 111 HIS A CA 1
ATOM 881 C C . HIS A 1 111 ? -22.278 6.020 37.877 1.00 61.62 111 HIS A C 1
ATOM 883 O O . HIS A 1 111 ? -22.115 6.308 36.692 1.00 61.62 111 HIS A O 1
ATOM 889 N N . GLU A 1 112 ? -23.490 6.098 38.442 1.00 60.84 112 GLU A N 1
ATOM 890 C CA . GLU A 1 112 ? -24.714 6.416 37.681 1.00 60.84 112 GLU A CA 1
ATOM 891 C C . GLU A 1 112 ? -24.758 7.847 37.116 1.00 60.84 112 GLU A C 1
ATOM 893 O O . GLU A 1 112 ? -25.381 8.076 36.080 1.00 60.84 112 GLU A O 1
ATOM 898 N N . GLY A 1 113 ? -24.064 8.802 37.745 1.00 62.84 113 GLY A N 1
ATOM 899 C CA . GLY A 1 113 ? -24.090 10.219 37.356 1.00 62.84 113 GLY A CA 1
ATOM 900 C C . GLY A 1 113 ? -23.307 10.575 36.083 1.00 62.84 113 GLY A C 1
ATOM 901 O O . GLY A 1 113 ? -23.542 11.637 35.518 1.00 62.84 113 GLY A O 1
ATOM 902 N N . ALA A 1 114 ? -22.409 9.703 35.605 1.00 63.75 114 ALA A N 1
ATOM 903 C CA . ALA A 1 114 ? -21.519 9.976 34.464 1.00 63.75 114 ALA A CA 1
ATOM 904 C C . ALA A 1 114 ? -21.969 9.322 33.138 1.00 63.75 114 ALA A C 1
ATOM 906 O O . ALA A 1 114 ? -21.2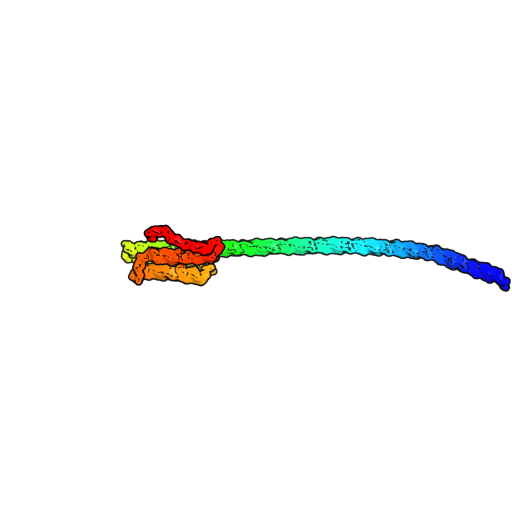74 9.422 32.126 1.00 63.75 114 ALA A O 1
ATOM 907 N N . LYS A 1 115 ? -23.131 8.651 33.115 1.00 75.19 115 LYS A N 1
ATOM 908 C CA . LYS A 1 115 ? -23.572 7.812 31.982 1.00 75.19 115 LYS A CA 1
ATOM 909 C C . LYS A 1 115 ? -23.692 8.568 30.652 1.00 75.19 115 LYS A C 1
ATOM 911 O O . LYS A 1 115 ? -23.303 8.036 29.617 1.00 75.19 115 LYS A O 1
ATOM 916 N N . LYS A 1 116 ? -24.197 9.809 30.662 1.00 79.75 116 LYS A N 1
ATOM 917 C CA . LYS A 1 116 ? -24.419 10.586 29.427 1.00 79.75 116 LYS A CA 1
ATOM 918 C C . LYS A 1 116 ? -23.110 11.001 28.752 1.00 79.75 116 LYS A C 1
ATOM 920 O O . LYS A 1 116 ? -22.970 10.813 27.548 1.00 79.75 116 LYS A O 1
ATOM 925 N N . ASP A 1 117 ? -22.164 11.538 29.515 1.00 82.88 117 ASP A N 1
ATOM 926 C CA . ASP A 1 117 ? -20.883 12.003 28.968 1.00 82.88 117 ASP A CA 1
ATOM 927 C C . ASP A 1 117 ? -20.036 10.826 28.476 1.00 82.88 117 ASP A C 1
ATOM 929 O O . ASP A 1 117 ? -19.412 10.903 27.419 1.00 82.88 117 ASP A O 1
ATOM 933 N N . ILE A 1 118 ? -20.088 9.699 29.193 1.00 83.25 118 ILE A N 1
ATOM 934 C CA . ILE A 1 118 ? -19.443 8.455 28.770 1.00 83.25 118 ILE A CA 1
ATOM 935 C C . ILE A 1 118 ? -20.039 7.943 27.451 1.00 83.25 118 ILE A C 1
ATOM 937 O O . ILE A 1 118 ? -19.292 7.571 26.546 1.00 83.25 118 ILE A O 1
ATOM 941 N N . TYR A 1 119 ? -21.365 7.970 27.307 1.00 84.94 119 TYR A N 1
ATOM 942 C CA . TYR A 1 119 ? -22.030 7.568 26.069 1.00 84.94 119 TYR A CA 1
ATOM 943 C C . TYR A 1 119 ? -21.683 8.489 24.888 1.00 84.94 119 TYR A C 1
ATOM 945 O O . TYR A 1 119 ? -21.406 8.012 23.788 1.00 84.94 119 TYR A O 1
ATOM 953 N N . LEU A 1 120 ? -21.618 9.807 25.103 1.00 86.81 120 LEU A N 1
ATOM 954 C CA . LEU A 1 120 ? -21.176 10.744 24.064 1.00 86.81 120 LEU A CA 1
ATOM 955 C C . LEU A 1 120 ? -19.727 10.475 23.634 1.00 86.81 120 LEU A C 1
ATOM 957 O O . LEU A 1 120 ? -19.447 10.434 22.437 1.00 86.81 120 LEU A O 1
ATOM 961 N N . ALA A 1 121 ? -18.828 10.221 24.590 1.00 89.44 121 ALA A N 1
ATOM 962 C CA . ALA A 1 121 ? -17.445 9.850 24.298 1.00 89.44 121 ALA A CA 1
ATOM 963 C C . ALA A 1 121 ? -17.346 8.520 23.527 1.00 89.44 121 ALA A C 1
ATOM 965 O O . ALA A 1 121 ? -16.486 8.375 22.654 1.00 89.44 121 ALA A O 1
ATOM 966 N N . PHE A 1 122 ? -18.233 7.560 23.814 1.00 91.94 122 PHE A N 1
ATOM 967 C CA . PHE A 1 122 ? -18.340 6.316 23.053 1.00 91.94 122 PHE A CA 1
ATOM 968 C C . PHE A 1 122 ? -18.745 6.582 21.598 1.00 91.94 122 PHE A C 1
ATOM 970 O O . PHE A 1 122 ? -18.044 6.148 20.686 1.00 91.94 122 PHE A O 1
ATOM 977 N N . LEU A 1 123 ? -19.817 7.347 21.362 1.00 90.88 123 LEU A N 1
ATOM 978 C CA . LEU A 1 123 ? -20.282 7.669 20.008 1.00 90.88 123 LEU A CA 1
ATOM 979 C C . LEU A 1 123 ? -19.231 8.429 19.191 1.00 90.88 123 LEU A C 1
ATOM 981 O O . LEU A 1 123 ? -19.002 8.102 18.024 1.00 90.88 123 LEU A O 1
ATOM 985 N N . GLU A 1 124 ? -18.574 9.418 19.801 1.00 94.06 124 GLU A N 1
ATOM 986 C CA . GLU A 1 124 ? -17.501 10.177 19.155 1.00 94.06 124 GLU A CA 1
ATOM 987 C C . GLU A 1 124 ? -16.333 9.261 18.782 1.00 94.06 124 GLU A C 1
ATOM 989 O O . GLU A 1 124 ? -15.848 9.283 17.647 1.00 94.06 124 GLU A O 1
ATOM 994 N N . GLY A 1 125 ? -15.899 8.421 19.726 1.00 95.44 125 GLY A N 1
ATOM 995 C CA . GLY A 1 125 ? -14.856 7.444 19.463 1.00 95.44 125 GLY A CA 1
ATOM 996 C C . GLY A 1 125 ? -15.262 6.481 18.352 1.00 95.44 125 GLY A C 1
ATOM 997 O O . GLY A 1 125 ? -14.433 6.182 17.494 1.00 95.44 125 GLY A O 1
ATOM 998 N N . ARG A 1 126 ? -16.528 6.034 18.317 1.00 94.94 126 ARG A N 1
ATOM 999 C CA . ARG A 1 126 ? -16.996 5.056 17.326 1.00 94.94 126 ARG A CA 1
ATOM 1000 C C . ARG A 1 126 ? -16.906 5.639 15.928 1.00 94.94 126 ARG A C 1
ATOM 1002 O O . ARG A 1 126 ? -16.298 5.043 15.047 1.00 94.94 126 ARG A O 1
ATOM 1009 N N . LEU A 1 127 ? -17.420 6.855 15.751 1.00 95.81 127 LEU A N 1
ATOM 1010 C CA . LEU A 1 127 ? -17.345 7.563 14.477 1.00 95.81 127 LEU A CA 1
ATOM 1011 C C . LEU A 1 127 ? -15.892 7.812 14.045 1.00 95.81 127 LEU A C 1
ATOM 1013 O O . LEU A 1 127 ? -15.558 7.648 12.874 1.00 95.81 127 LEU A O 1
ATOM 1017 N N . ARG A 1 128 ? -15.015 8.176 14.988 1.00 97.12 128 ARG A N 1
ATOM 1018 C CA . ARG A 1 128 ? -13.600 8.438 14.705 1.00 97.12 128 ARG A CA 1
ATOM 1019 C C . ARG A 1 128 ? -12.858 7.178 14.256 1.00 97.12 128 ARG A C 1
ATOM 1021 O O . ARG A 1 128 ? -12.162 7.214 13.246 1.00 97.12 128 ARG A O 1
ATOM 1028 N N . ALA A 1 129 ? -13.012 6.075 14.986 1.00 96.50 129 ALA A N 1
ATOM 1029 C CA . ALA A 1 129 ? -12.408 4.796 14.623 1.00 96.50 129 ALA A CA 1
ATOM 1030 C C . ALA A 1 129 ? -12.964 4.276 13.292 1.00 96.50 129 ALA A C 1
ATOM 1032 O O . ALA A 1 129 ? -12.177 3.857 12.450 1.00 96.50 129 ALA A O 1
ATOM 1033 N N . TYR A 1 130 ? -14.273 4.392 13.054 1.00 95.69 130 TYR A N 1
ATOM 1034 C CA . TYR A 1 130 ? -14.876 4.042 11.766 1.00 95.69 130 TYR A CA 1
ATOM 1035 C C . TYR A 1 130 ? -14.283 4.875 10.619 1.00 95.69 130 TYR A C 1
ATOM 1037 O O . TYR A 1 130 ? -13.915 4.329 9.582 1.00 95.69 130 TYR A O 1
ATOM 1045 N N . GLY A 1 131 ? -14.113 6.187 10.825 1.00 96.12 131 GLY A N 1
ATOM 1046 C CA . GLY A 1 131 ? -13.459 7.082 9.871 1.00 96.12 131 GLY A CA 1
ATOM 1047 C C . GLY A 1 131 ? -12.031 6.648 9.541 1.00 96.12 131 GLY A C 1
ATOM 1048 O O . GLY A 1 131 ? -11.704 6.512 8.365 1.00 96.12 131 GLY A O 1
ATOM 1049 N N . TYR A 1 132 ? -11.208 6.357 10.554 1.00 95.94 132 TYR A N 1
ATOM 1050 C CA . TYR A 1 132 ? -9.850 5.851 10.338 1.00 95.94 132 TYR A CA 1
ATOM 1051 C C . TYR A 1 132 ? -9.844 4.511 9.601 1.00 95.94 132 TYR A C 1
ATOM 1053 O O . TYR A 1 132 ? -9.187 4.382 8.571 1.00 95.94 132 TYR A O 1
ATOM 1061 N N . LEU A 1 133 ? -10.600 3.524 10.088 1.00 96.50 133 LEU A N 1
ATOM 1062 C CA . LEU A 1 133 ? -10.630 2.186 9.501 1.00 96.50 133 LEU A CA 1
ATOM 1063 C C . LEU A 1 133 ? -11.113 2.227 8.046 1.00 96.50 133 LEU A C 1
ATOM 1065 O O . LEU A 1 133 ? -10.486 1.615 7.190 1.00 96.50 133 LEU A O 1
ATOM 1069 N N . SER A 1 134 ? -12.142 3.017 7.730 1.00 95.62 134 SER A N 1
ATOM 1070 C CA . SER A 1 134 ? -12.708 3.097 6.374 1.00 95.62 134 SER A CA 1
ATOM 1071 C C . SER A 1 134 ? -11.722 3.547 5.287 1.00 95.62 134 SER A C 1
ATOM 1073 O O . SER A 1 134 ? -11.975 3.311 4.108 1.00 95.62 134 SER A O 1
ATOM 1075 N N . MET A 1 135 ? -10.597 4.171 5.657 1.00 93.81 135 MET A N 1
ATOM 1076 C CA . MET A 1 135 ? -9.587 4.611 4.693 1.00 93.81 135 MET A CA 1
ATOM 1077 C C . MET A 1 135 ? -8.793 3.447 4.094 1.00 93.81 135 MET A C 1
ATOM 1079 O O . MET A 1 135 ? -8.466 3.493 2.911 1.00 93.81 135 MET A O 1
ATOM 1083 N N . LEU A 1 136 ? -8.447 2.433 4.899 1.00 93.12 136 LEU A N 1
ATOM 1084 C CA . LEU A 1 136 ? -7.487 1.383 4.512 1.00 93.12 136 LEU A CA 1
ATOM 1085 C C . LEU A 1 136 ? -7.907 -0.040 4.909 1.00 93.12 136 LEU A C 1
ATOM 1087 O O . LEU A 1 136 ? -7.272 -1.001 4.463 1.00 93.12 136 LEU A O 1
ATOM 1091 N N . ALA A 1 137 ? -8.932 -0.194 5.749 1.00 96.31 137 ALA A N 1
ATOM 1092 C CA . ALA A 1 137 ? -9.345 -1.486 6.272 1.00 96.31 137 ALA A CA 1
ATOM 1093 C C . ALA A 1 137 ? -10.269 -2.233 5.295 1.00 96.31 137 ALA A C 1
ATOM 1095 O O . ALA A 1 137 ? -11.196 -1.645 4.732 1.00 96.31 137 ALA A O 1
ATOM 1096 N N . PRO A 1 138 ? -10.074 -3.548 5.117 1.00 96.81 138 PRO A N 1
ATOM 1097 C CA . PRO A 1 138 ? -10.991 -4.383 4.355 1.00 96.81 138 PRO A CA 1
ATOM 1098 C C . PRO A 1 138 ? -12.316 -4.622 5.099 1.00 96.81 138 PRO A C 1
ATOM 1100 O O . PRO A 1 138 ? -12.417 -4.499 6.323 1.00 96.81 138 PRO A O 1
ATOM 1103 N N . GLN A 1 139 ? -13.344 -5.043 4.353 1.00 97.56 139 GLN A N 1
ATOM 1104 C CA . GLN A 1 139 ? -14.705 -5.227 4.875 1.00 97.56 139 GLN A CA 1
ATOM 1105 C C . GLN A 1 139 ? -14.788 -6.209 6.054 1.00 97.56 139 GLN A C 1
ATOM 1107 O O . GLN A 1 139 ? -15.609 -6.029 6.950 1.00 97.56 139 GLN A O 1
ATOM 1112 N N . ASN A 1 140 ? -13.958 -7.251 6.079 1.00 97.50 140 ASN A N 1
ATOM 1113 C CA . ASN A 1 140 ? -13.917 -8.211 7.186 1.00 97.50 140 ASN A CA 1
ATOM 1114 C C . ASN A 1 140 ? -13.433 -7.564 8.496 1.00 97.50 140 ASN A C 1
ATOM 1116 O O . ASN A 1 140 ? -13.998 -7.857 9.547 1.00 97.50 140 ASN A O 1
ATOM 1120 N N . VAL A 1 141 ? -12.447 -6.661 8.443 1.00 97.56 141 VAL A N 1
ATOM 1121 C CA . VAL A 1 141 ? -11.987 -5.894 9.611 1.00 97.56 141 VAL A CA 1
ATOM 1122 C C . VAL A 1 141 ? -13.064 -4.909 10.061 1.00 97.56 141 VAL A C 1
ATOM 1124 O O . VAL A 1 141 ? -13.364 -4.864 11.251 1.00 97.56 141 VAL A O 1
ATOM 1127 N N . MET A 1 142 ? -13.697 -4.194 9.123 1.00 98.06 142 MET A N 1
ATOM 1128 C CA . MET A 1 142 ? -14.826 -3.298 9.422 1.00 98.06 142 MET A CA 1
ATOM 1129 C C . MET A 1 142 ? -15.962 -4.046 10.129 1.00 98.06 142 MET A C 1
ATOM 1131 O O . MET A 1 142 ? -16.413 -3.644 11.192 1.00 98.06 142 MET A O 1
ATOM 1135 N N . SER A 1 143 ? -16.348 -5.206 9.599 1.00 98.25 143 SER A N 1
ATOM 1136 C CA . SER A 1 143 ? -17.447 -6.002 10.158 1.00 98.25 143 SER A CA 1
ATOM 1137 C C . SER A 1 143 ? -17.115 -6.552 11.552 1.00 98.25 143 SER A C 1
ATOM 1139 O O . SER A 1 143 ? -17.995 -6.661 12.400 1.00 98.25 143 SER A O 1
ATOM 1141 N N . ALA A 1 144 ? -15.849 -6.898 11.811 1.00 97.94 144 ALA A N 1
ATOM 1142 C CA . ALA A 1 144 ? -15.405 -7.329 13.136 1.00 97.94 144 ALA A CA 1
ATOM 1143 C C . ALA A 1 144 ? -15.345 -6.173 14.146 1.00 97.94 144 ALA A C 1
ATOM 1145 O O . ALA A 1 144 ? -15.621 -6.378 15.327 1.00 97.94 144 ALA A O 1
ATOM 1146 N N . TYR A 1 145 ? -15.005 -4.967 13.685 1.00 97.81 145 TYR A N 1
ATOM 1147 C CA . TYR A 1 145 ? -15.083 -3.751 14.487 1.00 97.81 145 TYR A CA 1
ATOM 1148 C C . TYR A 1 145 ? -16.529 -3.421 14.880 1.00 97.81 145 TYR A C 1
ATOM 1150 O O . TYR A 1 145 ? -16.801 -3.180 16.059 1.00 97.81 145 TYR A O 1
ATOM 1158 N N . ASP A 1 146 ? -17.455 -3.470 13.922 1.00 97.44 146 ASP A N 1
ATOM 1159 C CA . ASP A 1 146 ? -18.880 -3.232 14.165 1.00 97.44 146 ASP A CA 1
ATOM 1160 C C . ASP A 1 146 ? -19.428 -4.255 15.169 1.00 97.44 146 ASP A C 1
ATOM 1162 O O . ASP A 1 146 ? -19.974 -3.883 16.203 1.00 97.44 146 ASP A O 1
ATOM 1166 N N . ASP A 1 147 ? -19.159 -5.548 14.954 1.00 97.12 147 ASP A N 1
ATOM 1167 C CA . ASP A 1 147 ? -19.604 -6.619 15.853 1.00 97.12 147 ASP A CA 1
ATOM 1168 C C . ASP A 1 147 ? -19.060 -6.478 17.290 1.00 97.12 147 ASP A C 1
ATOM 1170 O O . ASP A 1 147 ? -19.752 -6.797 18.263 1.00 97.12 147 ASP A O 1
ATOM 1174 N N . LEU A 1 148 ? -17.825 -5.989 17.451 1.00 96.25 148 LEU A N 1
ATOM 1175 C CA . LEU A 1 148 ? -17.244 -5.700 18.762 1.00 96.25 148 LEU A CA 1
ATOM 1176 C C . LEU A 1 148 ? -17.895 -4.475 19.414 1.00 96.25 148 LEU A C 1
ATOM 1178 O O . LEU A 1 148 ? -18.283 -4.539 20.581 1.00 96.25 148 LEU A O 1
ATOM 1182 N N . THR A 1 149 ? -17.994 -3.361 18.691 1.00 95.06 149 THR A N 1
ATOM 1183 C CA . THR A 1 149 ? -18.496 -2.100 19.254 1.00 95.06 149 THR A CA 1
ATOM 1184 C C . THR A 1 149 ? -19.988 -2.144 19.548 1.00 95.06 149 THR A C 1
ATOM 1186 O O . THR A 1 149 ? -20.388 -1.685 20.617 1.00 95.06 149 THR A O 1
ATOM 1189 N N . ASP A 1 150 ? -20.787 -2.787 18.699 1.00 94.56 150 ASP A N 1
ATOM 1190 C CA . ASP A 1 150 ? -22.201 -3.047 18.968 1.00 94.56 150 ASP A CA 1
ATOM 1191 C C . ASP A 1 150 ? -22.362 -3.924 20.212 1.00 94.56 150 ASP A C 1
ATOM 1193 O O . ASP A 1 150 ? -23.224 -3.677 21.052 1.00 94.56 150 ASP A O 1
ATOM 1197 N N . HIS A 1 151 ? -21.507 -4.938 20.391 1.00 93.19 151 HIS A N 1
ATOM 1198 C CA . HIS A 1 151 ? -21.549 -5.753 21.601 1.00 93.19 151 HIS A CA 1
ATOM 1199 C C . HIS A 1 151 ? -21.223 -4.936 22.860 1.00 93.19 151 HIS A C 1
ATOM 1201 O O . HIS A 1 151 ? -21.947 -5.054 23.846 1.00 93.19 151 HIS A O 1
ATOM 1207 N N . ILE A 1 152 ? -20.193 -4.082 22.818 1.00 91.00 152 ILE A N 1
ATOM 1208 C CA . ILE A 1 152 ? -19.845 -3.180 23.928 1.00 91.00 152 ILE A CA 1
ATOM 1209 C C . ILE A 1 152 ? -21.006 -2.220 24.237 1.00 91.00 152 ILE A C 1
ATOM 1211 O O . ILE A 1 152 ? -21.347 -2.030 25.401 1.00 91.00 152 ILE A O 1
ATOM 1215 N N . GLU A 1 153 ? -21.654 -1.652 23.218 1.00 89.44 153 GLU A N 1
ATOM 1216 C CA . GLU A 1 153 ? -22.805 -0.757 23.394 1.00 89.44 153 GLU A CA 1
ATOM 1217 C C . GLU A 1 153 ? -23.996 -1.473 24.048 1.00 89.44 153 GLU A C 1
ATOM 1219 O O . GLU A 1 153 ? -24.623 -0.944 24.968 1.00 89.44 153 GLU A O 1
ATOM 1224 N N . LEU A 1 154 ? -24.295 -2.701 23.614 1.00 89.62 154 LEU A N 1
ATOM 1225 C CA . LEU A 1 154 ? -25.369 -3.512 24.190 1.00 89.62 154 LEU A CA 1
ATOM 1226 C C . LEU A 1 154 ? -25.104 -3.859 25.661 1.00 89.62 154 LEU A C 1
ATOM 1228 O O . LEU A 1 154 ? -26.041 -3.839 26.463 1.00 89.62 154 LEU A O 1
ATOM 1232 N N . VAL A 1 155 ? -23.853 -4.163 26.021 1.00 87.25 155 VAL A N 1
ATOM 1233 C CA . VAL A 1 155 ? -23.450 -4.420 27.414 1.00 87.25 155 VAL A CA 1
ATOM 1234 C C . VAL A 1 155 ? -23.557 -3.142 28.249 1.00 87.25 155 VAL A C 1
ATOM 1236 O O . VAL A 1 155 ? -24.221 -3.148 29.285 1.00 87.25 155 VAL A O 1
ATOM 1239 N N . ALA A 1 156 ? -23.014 -2.021 27.766 1.00 82.75 156 ALA A N 1
ATOM 1240 C CA . ALA A 1 156 ? -23.062 -0.732 28.461 1.00 82.75 156 ALA A CA 1
ATOM 1241 C C . ALA A 1 156 ? -24.503 -0.238 28.716 1.00 82.75 156 ALA A C 1
ATOM 1243 O O . ALA A 1 156 ? -24.780 0.392 29.738 1.00 82.75 156 ALA A O 1
ATOM 1244 N N . ASN A 1 157 ? -25.438 -0.561 27.816 1.00 82.88 157 ASN A N 1
ATOM 1245 C CA . ASN A 1 157 ? -26.864 -0.244 27.945 1.00 82.88 157 ASN A CA 1
ATOM 1246 C C . ASN A 1 157 ? -27.667 -1.279 28.762 1.00 82.88 157 ASN A C 1
ATOM 1248 O O . ASN A 1 157 ? -28.885 -1.142 28.888 1.00 82.88 157 ASN A O 1
ATOM 1252 N N . GLY A 1 158 ? -27.024 -2.321 29.300 1.00 82.50 158 GLY A N 1
ATOM 1253 C CA . GLY A 1 158 ? -27.673 -3.378 30.082 1.00 82.50 158 GLY A CA 1
ATOM 1254 C C . GLY A 1 158 ? -28.573 -4.315 29.267 1.00 82.50 158 GLY A C 1
ATOM 1255 O O . GLY A 1 158 ? -29.391 -5.031 29.840 1.00 82.50 158 GLY A O 1
ATOM 1256 N N . GLN A 1 159 ? -28.454 -4.313 27.935 1.00 84.25 159 GLN A N 1
ATOM 1257 C CA . GLN A 1 159 ? -29.237 -5.170 27.035 1.00 84.25 159 GLN A CA 1
ATOM 1258 C C . GLN A 1 159 ? -28.618 -6.565 26.859 1.00 84.25 159 GLN A C 1
ATOM 1260 O O . GLN A 1 159 ? -29.297 -7.496 26.425 1.00 84.25 159 GLN A O 1
ATOM 1265 N N . LYS A 1 160 ? -27.333 -6.720 27.192 1.00 85.94 160 LYS A N 1
ATOM 1266 C CA . LYS A 1 160 ? -26.616 -7.999 27.244 1.00 85.94 160 LYS A CA 1
ATOM 1267 C C . LYS A 1 160 ? -25.869 -8.139 28.573 1.00 85.94 160 LYS A C 1
ATOM 1269 O O . LYS A 1 160 ? -25.505 -7.119 29.156 1.00 85.94 160 LYS A O 1
ATOM 1274 N N . PRO A 1 161 ? -25.652 -9.377 29.058 1.00 82.44 161 PRO A N 1
ATOM 1275 C CA . PRO A 1 161 ? -24.820 -9.603 30.232 1.00 82.44 161 PRO A CA 1
ATOM 1276 C C . PRO A 1 161 ? -23.386 -9.143 29.962 1.00 82.44 161 PRO A C 1
ATOM 1278 O O . PRO A 1 161 ? -22.888 -9.296 28.846 1.00 82.44 161 PRO A O 1
ATOM 1281 N N . ASP A 1 162 ? -22.744 -8.608 30.996 1.00 82.88 162 ASP A N 1
ATOM 1282 C CA . ASP A 1 162 ? -21.327 -8.250 30.979 1.00 82.88 162 ASP A CA 1
ATOM 1283 C C . ASP A 1 162 ? -20.470 -9.526 30.968 1.00 82.88 162 ASP A C 1
ATOM 1285 O O . ASP A 1 162 ? -20.173 -10.120 32.005 1.00 82.88 162 ASP A O 1
ATOM 1289 N N . ASP A 1 163 ? -20.175 -10.008 29.758 1.00 86.75 163 ASP A N 1
ATOM 1290 C CA . ASP A 1 163 ? -19.434 -11.241 29.497 1.00 86.75 163 ASP A CA 1
ATOM 1291 C C . ASP A 1 163 ? -18.079 -10.928 28.850 1.00 86.75 163 ASP A C 1
ATOM 1293 O O . ASP A 1 163 ? -17.907 -10.918 27.623 1.00 86.75 163 ASP A O 1
ATOM 1297 N N . TRP A 1 164 ? -17.092 -10.687 29.710 1.00 88.81 164 TRP A N 1
ATOM 1298 C CA . TRP A 1 164 ? -15.700 -10.456 29.329 1.00 88.81 164 TRP A CA 1
ATOM 1299 C C . TRP A 1 164 ? -15.123 -11.506 28.364 1.00 88.81 164 TRP A C 1
ATOM 1301 O O . TRP A 1 164 ? -14.465 -11.106 27.398 1.00 88.81 164 TRP A O 1
ATOM 1311 N N . PRO A 1 165 ? -15.363 -12.820 28.545 1.00 92.12 165 PRO A N 1
ATOM 1312 C CA . PRO A 1 165 ? -15.011 -13.840 27.559 1.00 92.12 165 PRO A CA 1
ATOM 1313 C C . PRO A 1 165 ? -15.508 -13.548 26.135 1.00 92.12 165 PRO A C 1
ATOM 1315 O O . PRO A 1 165 ? -14.735 -13.671 25.177 1.00 92.12 165 PRO A O 1
ATOM 1318 N N . THR A 1 166 ? -16.763 -13.117 25.966 1.00 93.06 166 THR A N 1
ATOM 1319 C CA . THR A 1 166 ? -17.317 -12.782 24.644 1.00 93.06 166 THR A CA 1
ATOM 1320 C C . THR A 1 166 ? -16.697 -11.511 24.069 1.00 93.06 166 THR A C 1
ATOM 1322 O O . THR A 1 166 ? -16.304 -11.510 22.898 1.00 93.06 166 THR A O 1
ATOM 1325 N N . ILE A 1 167 ? -16.545 -10.456 24.877 1.00 93.00 167 ILE A N 1
ATOM 1326 C CA . ILE A 1 167 ? -15.862 -9.216 24.466 1.00 93.00 167 ILE A CA 1
ATOM 1327 C C . ILE A 1 167 ? -14.441 -9.532 23.992 1.00 93.00 167 ILE A C 1
ATOM 1329 O O . ILE A 1 167 ? -14.029 -9.129 22.901 1.00 93.00 167 ILE A O 1
ATOM 1333 N N . ARG A 1 168 ? -13.702 -10.322 24.776 1.00 94.19 168 ARG A N 1
ATOM 1334 C CA . ARG A 1 168 ? -12.332 -10.729 24.463 1.00 94.19 168 ARG A CA 1
ATOM 1335 C C . ARG A 1 168 ? -12.262 -11.535 23.174 1.00 94.19 168 ARG A C 1
ATOM 1337 O O . ARG A 1 168 ? -11.391 -11.278 22.347 1.00 94.19 168 ARG A O 1
ATOM 1344 N N . LYS A 1 169 ? -13.180 -12.484 22.976 1.00 95.25 169 LYS A N 1
ATOM 1345 C CA . LYS A 1 169 ? -13.251 -13.284 21.748 1.00 95.25 169 LYS A CA 1
ATOM 1346 C C . LYS A 1 169 ? -13.439 -12.398 20.514 1.00 95.25 169 LYS A C 1
ATOM 1348 O O . LYS A 1 169 ? -12.717 -12.578 19.535 1.00 95.25 169 LYS A O 1
ATOM 1353 N N . LYS A 1 170 ? -14.351 -11.423 20.573 1.00 96.19 170 LYS A N 1
ATOM 1354 C CA . LYS A 1 170 ? -14.592 -10.462 19.481 1.00 96.19 170 LYS A CA 1
ATOM 1355 C C . LYS A 1 170 ? -13.378 -9.563 19.230 1.00 96.19 170 LYS A C 1
ATOM 1357 O O . LYS A 1 170 ? -12.972 -9.392 18.083 1.00 96.19 170 LYS A O 1
ATOM 1362 N N . ALA A 1 171 ? -12.736 -9.069 20.289 1.00 95.81 171 ALA A N 1
ATOM 1363 C CA . ALA A 1 171 ? -11.514 -8.273 20.177 1.00 95.81 171 ALA A CA 1
ATOM 1364 C C . ALA A 1 171 ? -10.364 -9.063 19.528 1.00 95.81 171 ALA A C 1
ATOM 1366 O O . ALA A 1 171 ? -9.722 -8.578 18.601 1.00 95.81 171 ALA A O 1
ATOM 1367 N N . ILE A 1 172 ? -10.139 -10.310 19.952 1.00 95.81 172 ILE A N 1
ATOM 1368 C CA . ILE A 1 172 ? -9.121 -11.196 19.366 1.00 95.81 172 ILE A CA 1
ATOM 1369 C C . ILE A 1 172 ? -9.439 -11.518 17.906 1.00 95.81 172 ILE A C 1
ATOM 1371 O O . ILE A 1 172 ? -8.534 -11.527 17.074 1.00 95.81 172 ILE A O 1
ATOM 1375 N N . GLN A 1 173 ? -10.710 -11.744 17.571 1.00 96.56 173 GLN A N 1
ATOM 1376 C CA . GLN A 1 173 ? -11.136 -11.948 16.188 1.00 96.56 173 GLN A CA 1
ATOM 1377 C C . GLN A 1 173 ? -10.798 -10.731 15.317 1.00 96.56 173 GLN A C 1
ATOM 1379 O O . GLN A 1 173 ? -10.201 -10.899 14.254 1.00 96.56 173 GLN A O 1
ATOM 1384 N N . MET A 1 174 ? -11.112 -9.518 15.778 1.00 96.44 174 MET A N 1
ATOM 1385 C CA . MET A 1 174 ? -10.747 -8.285 15.076 1.00 96.44 174 MET A CA 1
ATOM 1386 C C . MET A 1 174 ? -9.223 -8.158 14.915 1.00 96.44 174 MET A C 1
ATOM 1388 O O . MET A 1 174 ? -8.748 -7.898 13.811 1.00 96.44 174 MET A O 1
ATOM 1392 N N . ILE A 1 175 ? -8.443 -8.409 15.974 1.00 95.75 175 ILE A N 1
ATOM 1393 C CA . ILE A 1 175 ? -6.971 -8.357 15.929 1.00 95.75 175 ILE A CA 1
ATOM 1394 C C . ILE A 1 175 ? -6.404 -9.385 14.941 1.00 95.75 175 ILE A C 1
ATOM 1396 O O . ILE A 1 175 ? -5.478 -9.073 14.196 1.00 95.75 175 ILE A O 1
ATOM 1400 N N . ASN A 1 176 ? -6.953 -10.599 14.892 1.00 96.50 176 ASN A N 1
ATOM 1401 C CA . ASN A 1 176 ? -6.529 -11.614 13.929 1.00 96.50 176 ASN A CA 1
ATOM 1402 C C . ASN A 1 176 ? -6.800 -11.185 12.486 1.00 96.50 176 ASN A C 1
ATOM 1404 O O . ASN A 1 176 ? -5.930 -11.349 11.634 1.00 96.50 176 ASN A O 1
ATOM 1408 N N . LEU A 1 177 ? -7.961 -10.587 12.212 1.00 96.19 177 LEU A N 1
ATOM 1409 C CA . LEU A 1 177 ? -8.280 -10.069 10.879 1.00 96.19 177 LEU A CA 1
ATOM 1410 C C . LEU A 1 177 ? -7.362 -8.905 10.485 1.00 96.19 177 LEU A C 1
ATOM 1412 O O . LEU A 1 177 ? -6.903 -8.861 9.347 1.00 96.19 177 LEU A O 1
ATOM 1416 N N . ILE A 1 178 ? -7.025 -8.027 11.433 1.00 95.44 178 ILE A N 1
ATOM 1417 C CA . ILE A 1 178 ? -6.020 -6.973 11.243 1.00 95.44 178 ILE A CA 1
ATOM 1418 C C . ILE A 1 178 ? -4.647 -7.578 10.924 1.00 95.44 178 ILE A C 1
ATOM 1420 O O . ILE A 1 178 ? -3.989 -7.146 9.984 1.00 95.44 178 ILE A O 1
ATOM 1424 N N . ARG A 1 179 ? -4.206 -8.603 11.664 1.00 94.50 179 ARG A N 1
ATOM 1425 C CA . ARG A 1 179 ? -2.910 -9.267 11.430 1.00 94.50 179 ARG A CA 1
ATOM 1426 C C . ARG A 1 179 ? -2.836 -9.936 10.059 1.00 94.50 179 ARG A C 1
ATOM 1428 O O . ARG A 1 179 ? -1.806 -9.827 9.395 1.00 94.50 179 ARG A O 1
ATOM 1435 N N . ILE A 1 180 ? -3.929 -10.569 9.629 1.00 95.00 180 ILE A N 1
ATOM 1436 C CA . ILE A 1 180 ? -4.064 -11.140 8.283 1.00 95.00 180 ILE A CA 1
ATOM 1437 C C . ILE A 1 180 ? -3.959 -10.039 7.222 1.00 95.00 180 ILE A C 1
ATOM 1439 O O . ILE A 1 180 ? -3.220 -10.204 6.257 1.00 95.00 180 ILE A O 1
ATOM 1443 N N . ASP A 1 181 ? -4.651 -8.915 7.408 1.00 94.69 181 ASP A N 1
ATOM 1444 C CA . ASP A 1 181 ? -4.633 -7.800 6.456 1.00 94.69 181 ASP A CA 1
ATOM 1445 C C . ASP A 1 181 ? -3.281 -7.060 6.395 1.00 94.69 181 ASP A C 1
ATOM 1447 O O . ASP A 1 181 ? -2.865 -6.621 5.324 1.00 94.69 181 ASP A O 1
ATOM 1451 N N . ILE A 1 182 ? -2.559 -6.949 7.515 1.00 92.44 182 ILE A N 1
ATOM 1452 C CA . ILE A 1 182 ? -1.194 -6.396 7.537 1.00 92.44 182 ILE A CA 1
ATOM 1453 C C . ILE A 1 182 ? -0.204 -7.348 6.841 1.00 92.44 182 ILE A C 1
ATOM 1455 O O . ILE A 1 182 ? 0.782 -6.890 6.266 1.00 92.44 182 ILE A O 1
ATOM 1459 N N . GLY A 1 183 ? -0.443 -8.663 6.888 1.00 88.75 183 GLY A N 1
ATOM 1460 C CA . GLY A 1 183 ? 0.349 -9.659 6.162 1.00 88.75 183 GLY A CA 1
ATOM 1461 C C . GLY A 1 183 ? 1.702 -10.021 6.790 1.00 88.75 183 GLY A 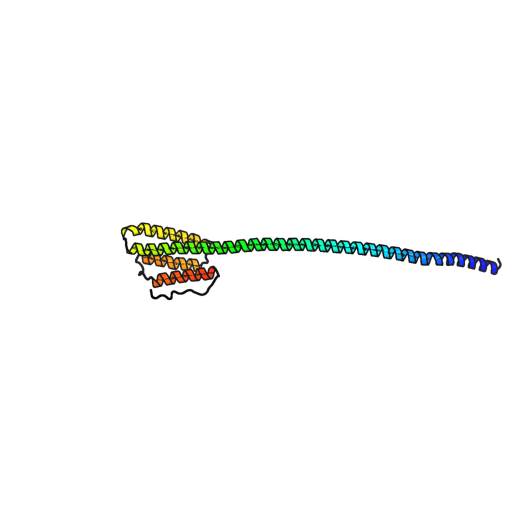C 1
ATOM 1462 O O . GLY A 1 183 ? 2.539 -10.600 6.105 1.00 88.75 183 GLY A O 1
ATOM 1463 N N . ILE A 1 184 ? 1.940 -9.701 8.071 1.00 76.88 184 ILE A N 1
ATOM 1464 C CA . ILE A 1 184 ? 3.187 -10.081 8.773 1.00 76.88 184 ILE A CA 1
ATOM 1465 C C . ILE A 1 184 ? 3.147 -11.549 9.220 1.00 76.88 184 ILE A C 1
ATOM 1467 O O . ILE A 1 184 ? 4.064 -12.310 8.930 1.00 76.88 184 ILE A O 1
ATOM 1471 N N . ASP A 1 185 ? 2.093 -11.947 9.935 1.00 86.38 185 ASP A N 1
ATOM 1472 C CA . ASP A 1 185 ? 1.890 -13.321 10.402 1.00 86.38 185 ASP A CA 1
ATOM 1473 C C . ASP A 1 185 ? 0.381 -13.613 10.482 1.00 86.38 185 ASP A C 1
ATOM 1475 O O . ASP A 1 185 ? -0.306 -13.036 11.333 1.00 86.38 185 ASP A O 1
ATOM 1479 N N . PRO A 1 186 ? -0.153 -14.482 9.604 1.00 87.50 186 PRO A N 1
ATOM 1480 C CA . PRO A 1 186 ? -1.578 -14.793 9.558 1.00 87.50 186 PRO A CA 1
ATOM 1481 C C . PRO A 1 186 ? -2.005 -15.827 10.610 1.00 87.50 186 PRO A C 1
ATOM 1483 O O . PRO A 1 186 ? -3.198 -16.102 10.738 1.00 87.50 186 PRO A O 1
ATOM 1486 N N . SER A 1 187 ? -1.064 -16.427 11.347 1.00 92.56 187 SER A N 1
ATOM 1487 C CA . SER A 1 187 ? -1.360 -17.478 12.325 1.00 92.56 187 SER A CA 1
ATOM 1488 C C . SER A 1 187 ? -2.247 -16.914 13.433 1.00 92.56 187 SER A C 1
ATOM 1490 O O . SER A 1 187 ? -1.840 -15.934 14.057 1.00 92.56 187 SER A O 1
ATOM 1492 N N . PRO A 1 188 ? -3.435 -17.474 13.714 1.00 91.62 188 PRO A N 1
ATOM 1493 C CA . PRO A 1 188 ? -4.361 -16.881 14.671 1.00 91.62 188 PRO A CA 1
ATOM 1494 C C . PRO A 1 188 ? -3.771 -16.869 16.086 1.00 91.62 188 PRO A C 1
ATOM 1496 O O . PRO A 1 188 ? -3.178 -17.848 16.536 1.00 91.62 188 PRO A O 1
ATOM 1499 N N . ILE A 1 189 ? -3.958 -15.758 16.797 1.00 93.94 189 ILE A N 1
ATOM 1500 C CA . ILE A 1 189 ? -3.748 -15.691 18.244 1.00 93.94 189 ILE A CA 1
ATOM 1501 C C . ILE A 1 189 ? -5.031 -16.078 18.975 1.00 93.94 189 ILE A C 1
ATOM 1503 O O . ILE A 1 189 ? -6.139 -15.797 18.517 1.00 93.94 189 ILE A O 1
ATOM 1507 N N . GLU A 1 190 ? -4.862 -16.690 20.140 1.00 94.50 190 GLU A N 1
ATOM 1508 C CA . GLU A 1 190 ? -5.943 -17.120 21.020 1.00 94.50 190 GLU A CA 1
ATOM 1509 C C . GLU A 1 190 ? -5.603 -16.736 22.459 1.00 94.50 190 GLU A C 1
ATOM 1511 O O . GLU A 1 190 ? -4.435 -16.732 22.859 1.00 94.50 190 GLU A O 1
ATOM 1516 N N . TYR A 1 191 ? -6.624 -16.432 23.257 1.00 92.69 191 TYR A N 1
ATOM 1517 C CA . TYR A 1 191 ? -6.437 -16.254 24.689 1.00 92.69 191 TYR A CA 1
ATOM 1518 C C . TYR A 1 191 ? -6.274 -17.619 25.359 1.00 92.69 191 TYR A C 1
ATOM 1520 O O . TYR A 1 191 ? -7.134 -18.482 25.215 1.00 92.69 191 TYR A O 1
ATOM 1528 N N . ARG A 1 192 ? -5.183 -17.796 26.108 1.00 92.56 192 ARG A N 1
ATOM 1529 C CA . ARG A 1 192 ? -4.871 -19.029 26.854 1.00 92.56 192 ARG A CA 1
ATOM 1530 C C . ARG A 1 192 ? -4.753 -18.807 28.366 1.00 92.56 192 ARG A C 1
ATOM 1532 O O . ARG A 1 192 ? -4.122 -19.606 29.047 1.00 92.56 192 ARG A O 1
ATOM 1539 N N . GLY A 1 193 ? -5.278 -17.693 28.871 1.00 86.44 193 GLY A N 1
ATOM 1540 C CA . GLY A 1 193 ? -5.344 -17.444 30.311 1.00 86.44 193 GLY A CA 1
ATOM 1541 C C . GLY A 1 193 ? -6.586 -18.071 30.947 1.00 86.44 193 GLY A C 1
ATOM 1542 O O . GLY A 1 193 ? -7.412 -18.670 30.260 1.00 86.44 193 GLY A O 1
ATOM 1543 N N . GLU A 1 194 ? -6.710 -17.915 32.261 1.00 83.44 194 GLU A N 1
ATOM 1544 C CA . GLU A 1 194 ? -7.756 -18.555 33.077 1.00 83.44 194 GLU A CA 1
ATOM 1545 C C . GLU A 1 194 ? -8.916 -17.614 33.457 1.00 83.44 194 GLU A C 1
ATOM 1547 O O . GLU A 1 194 ? -9.875 -18.052 34.089 1.00 83.44 194 GLU A O 1
ATOM 1552 N N . LEU A 1 195 ? -8.823 -16.329 33.094 1.00 61.12 195 LEU A N 1
ATOM 1553 C CA . LEU A 1 195 ? -9.817 -15.285 33.389 1.00 61.12 195 LEU A CA 1
ATOM 1554 C C . LEU A 1 195 ? -10.737 -15.024 32.197 1.00 61.12 195 LEU A C 1
ATOM 1556 O O . LEU A 1 195 ? -10.462 -15.545 31.099 1.00 61.12 195 LEU A O 1
#

pLDDT: mean 89.96, std 8.48, range [53.44, 98.25]